Protein AF-A0A949JHC1-F1 (afdb_monomer_lite)

Sequence (191 aa):
MTFVLAISNLLILDWADASLVMYFIAFFYVGAFLFALYRWENINKICELGRSLFFSRFGVQPDNVEYLFKRPLKFCRMTFGLLGPTCELRFFLKGKELRGVLNREEETLHMNDPIHMPVYTSESIPVWKEITKMYDSGIPKKIEYYDDMRALIGVDFLDANGTLMKKSWRREEGVLKRWDMETEEWVPRKL

Foldseek 3Di:
DPVVVVVVVVVPPDVVNVVVVVVVVVVVVVVVVVVVVVVVVVQVVVQVLVQVQCCVVPVDGFPGKGWDPDDAACQDPVCVPQDDDKTKMWTHHPNDIWIWIARPVVSDIGTFFFDWAQFAANGTAGKGKGQRDDDPVSAGQKIWIAGPVRDTFWMFGADPVRHGDQATWGGHNNFIFTQDPVVRDTHGDDD

Radius of gyration: 25.27 Å; chains: 1; bounding box: 50×73×66 Å

Secondary structure (DSSP, 8-state):
--SHHHHHTTS-S-HHHHHHHHHHHHHHHHHHHHHHHHHHHHHHHHHHHHHHHHHHHHSS--SEEEEE-SPPPTT-TTGGG--S-EEEEEEEETTEEEEEEEETTTTEEEEEPPEEE--SSSS-EEEEEEEEEE-TTS-EEEEEEE-TT--EEEEEEB-TTSPBPTT-EEEETTEEEEEETTTTEEEE---

pLDDT: mean 84.39, std 15.02, range [35.91, 97.5]

Structure (mmCIF, N/CA/C/O backbone):
data_AF-A0A949JHC1-F1
#
_entry.id   AF-A0A949JHC1-F1
#
loop_
_atom_site.group_PDB
_atom_site.id
_atom_site.type_symbol
_atom_site.label_atom_id
_atom_site.label_alt_id
_atom_site.label_comp_id
_atom_site.label_asym_id
_atom_site.label_entity_id
_atom_site.label_seq_id
_atom_site.pdbx_PDB_ins_code
_atom_site.Cartn_x
_atom_site.Cartn_y
_atom_site.Cartn_z
_atom_site.occupancy
_atom_site.B_iso_or_equiv
_atom_site.auth_seq_id
_atom_site.auth_comp_id
_atom_site.auth_asym_id
_atom_site.auth_atom_id
_atom_site.pdbx_PDB_model_num
ATOM 1 N N . MET A 1 1 ? 6.416 52.845 -32.000 1.00 43.00 1 MET A N 1
ATOM 2 C CA . MET A 1 1 ? 7.458 52.450 -32.975 1.00 43.00 1 MET A CA 1
ATOM 3 C C . MET A 1 1 ? 8.546 51.665 -32.239 1.00 43.00 1 MET A C 1
ATOM 5 O O . MET A 1 1 ? 9.657 52.135 -32.073 1.00 43.00 1 MET A O 1
ATOM 9 N N . THR A 1 2 ? 8.187 50.493 -31.714 1.00 44.34 2 THR A N 1
ATOM 10 C CA . THR A 1 2 ? 9.029 49.672 -30.812 1.00 44.34 2 THR A CA 1
ATOM 11 C C . THR A 1 2 ? 9.018 48.189 -31.196 1.00 44.34 2 THR A C 1
ATOM 13 O O . THR A 1 2 ? 9.760 47.400 -30.629 1.00 44.34 2 THR A O 1
ATOM 16 N N . PHE A 1 3 ? 8.228 47.810 -32.207 1.00 35.91 3 PHE A N 1
ATOM 17 C CA . PHE A 1 3 ? 8.082 46.423 -32.661 1.00 35.91 3 PHE A CA 1
ATOM 18 C C . PHE A 1 3 ? 9.135 45.992 -33.696 1.00 35.91 3 PHE A C 1
ATOM 20 O O . PHE A 1 3 ? 9.364 44.805 -33.887 1.00 35.91 3 PHE A O 1
ATOM 27 N N . VAL A 1 4 ? 9.812 46.948 -34.343 1.00 44.53 4 VAL A N 1
ATOM 28 C CA . VAL A 1 4 ? 10.799 46.661 -35.403 1.00 44.53 4 VAL A CA 1
ATOM 29 C C . VAL A 1 4 ? 12.188 46.332 -34.828 1.00 44.53 4 VAL A C 1
ATOM 31 O O . VAL A 1 4 ? 12.950 45.604 -35.452 1.00 44.53 4 VAL A O 1
ATOM 34 N N . LEU A 1 5 ? 12.491 46.771 -33.600 1.00 41.56 5 LEU A N 1
ATOM 35 C CA . LEU A 1 5 ? 13.797 46.551 -32.958 1.00 41.56 5 LEU A CA 1
ATOM 36 C C . LEU A 1 5 ? 13.944 45.180 -32.272 1.00 41.56 5 LEU A C 1
ATOM 38 O O . LEU A 1 5 ? 15.060 44.717 -32.053 1.00 41.56 5 LEU A O 1
ATOM 42 N N . ALA A 1 6 ? 12.836 44.504 -31.951 1.00 43.88 6 ALA A N 1
ATOM 43 C CA . ALA A 1 6 ? 12.884 43.160 -31.370 1.00 43.88 6 ALA A CA 1
ATOM 44 C C . ALA A 1 6 ? 13.185 42.079 -32.427 1.00 43.88 6 ALA A C 1
ATOM 46 O O . ALA A 1 6 ? 13.820 41.076 -32.118 1.00 43.88 6 ALA A O 1
ATOM 47 N N . ILE A 1 7 ? 12.783 42.306 -33.683 1.00 46.75 7 ILE A N 1
ATOM 48 C CA . ILE A 1 7 ? 13.032 41.379 -34.798 1.00 46.75 7 ILE A CA 1
ATOM 49 C C . ILE A 1 7 ? 14.459 41.556 -35.340 1.00 46.75 7 ILE A C 1
ATOM 51 O O . ILE A 1 7 ? 15.101 40.572 -35.698 1.00 46.75 7 ILE A O 1
ATOM 55 N N . SER A 1 8 ? 15.009 42.776 -35.322 1.00 43.44 8 SER A N 1
ATOM 56 C CA . SER A 1 8 ? 16.393 43.017 -35.754 1.00 43.44 8 SER A CA 1
ATOM 57 C C . SER A 1 8 ? 17.438 42.394 -34.824 1.00 43.44 8 SER A C 1
ATOM 59 O O . SER A 1 8 ? 18.479 41.974 -35.308 1.00 43.44 8 SER A O 1
ATOM 61 N N . ASN A 1 9 ? 17.158 42.258 -33.522 1.00 43.25 9 ASN A N 1
ATOM 62 C CA . ASN A 1 9 ? 18.058 41.559 -32.592 1.00 43.25 9 ASN A CA 1
ATOM 63 C C . ASN A 1 9 ? 17.924 40.027 -32.637 1.00 43.25 9 ASN A C 1
ATOM 65 O O . ASN A 1 9 ? 18.797 39.336 -32.126 1.00 43.25 9 ASN A O 1
ATOM 69 N N . LEU A 1 10 ? 16.867 39.488 -33.257 1.00 46.50 10 LEU A N 1
ATOM 70 C CA . LEU A 1 10 ? 16.741 38.049 -33.525 1.00 46.50 10 LEU A CA 1
ATOM 71 C C . LEU A 1 10 ? 17.401 37.643 -34.857 1.00 46.50 10 LEU A C 1
ATOM 73 O O . LEU A 1 10 ? 17.702 36.473 -35.065 1.00 46.50 10 LEU A O 1
ATOM 77 N N . LEU A 1 11 ? 17.615 38.613 -35.755 1.00 46.12 11 LEU A N 1
ATOM 78 C CA . LEU A 1 11 ? 18.227 38.439 -37.079 1.00 46.12 11 LEU A CA 1
ATOM 79 C C . LEU A 1 11 ? 19.753 38.638 -37.089 1.00 46.12 11 LEU A C 1
ATOM 81 O O . LEU A 1 11 ? 20.373 38.487 -38.138 1.00 46.12 11 LEU A O 1
ATOM 85 N N . ILE A 1 12 ? 20.353 38.950 -35.937 1.00 49.53 12 ILE A N 1
ATOM 86 C CA . ILE A 1 12 ? 21.809 38.970 -35.720 1.00 49.53 12 ILE A CA 1
ATOM 87 C C . ILE A 1 12 ? 22.151 37.881 -34.690 1.00 49.53 12 ILE A C 1
ATOM 89 O O . ILE A 1 12 ? 22.810 38.126 -33.686 1.00 49.53 12 ILE A O 1
ATOM 93 N N . LEU A 1 13 ? 21.634 36.669 -34.897 1.00 50.94 13 LEU A N 1
ATOM 94 C CA . LEU A 1 13 ? 22.376 35.488 -34.471 1.00 50.94 13 LEU A CA 1
ATOM 95 C C . LEU A 1 13 ? 23.296 35.159 -35.636 1.00 50.94 13 LEU A C 1
ATOM 97 O O . LEU A 1 13 ? 22.824 35.020 -36.768 1.00 50.94 13 LEU A O 1
ATOM 101 N N . ASP A 1 14 ? 24.593 35.060 -35.371 1.00 58.38 14 ASP A N 1
ATOM 102 C CA . ASP A 1 14 ? 25.526 34.563 -36.368 1.00 58.38 14 ASP A CA 1
ATOM 103 C C . ASP A 1 14 ? 25.013 33.192 -36.851 1.00 58.38 14 ASP A C 1
ATOM 105 O O . ASP A 1 14 ? 24.429 32.429 -36.074 1.00 58.38 14 ASP A O 1
ATOM 109 N N . TRP A 1 15 ? 25.159 32.844 -38.130 1.00 54.59 15 TRP A N 1
ATOM 110 C CA . TRP A 1 15 ? 24.638 31.557 -38.631 1.00 54.59 15 TRP A CA 1
ATOM 111 C C . TRP A 1 15 ? 25.241 30.367 -37.858 1.00 54.59 15 TRP A C 1
ATOM 113 O O . TRP A 1 15 ? 24.600 29.324 -37.694 1.00 54.59 15 TRP A O 1
ATOM 123 N N . ALA A 1 16 ? 26.443 30.567 -37.307 1.00 58.00 16 ALA A N 1
ATOM 124 C CA . ALA A 1 16 ? 27.081 29.689 -36.337 1.00 58.00 16 ALA A CA 1
ATOM 125 C C . ALA A 1 16 ? 26.258 29.535 -35.040 1.00 58.00 16 ALA A C 1
ATOM 127 O O . ALA A 1 16 ? 26.004 28.403 -34.627 1.00 58.00 16 ALA A O 1
ATOM 128 N N . ASP A 1 17 ? 25.756 30.622 -34.454 1.00 62.69 17 ASP A N 1
ATOM 129 C CA . ASP A 1 17 ? 24.943 30.612 -33.230 1.00 62.69 17 ASP A CA 1
ATOM 130 C C . ASP A 1 17 ? 23.580 29.947 -33.449 1.00 62.69 17 ASP A C 1
ATOM 132 O O . ASP A 1 17 ? 23.129 29.159 -32.618 1.00 62.69 17 ASP A O 1
ATOM 136 N N . ALA A 1 18 ? 22.929 30.200 -34.590 1.00 68.38 18 ALA A N 1
ATOM 137 C CA . ALA A 1 18 ? 21.641 29.581 -34.911 1.00 68.38 18 ALA A CA 1
ATOM 138 C C . ALA A 1 18 ? 21.783 28.064 -35.114 1.00 68.38 18 ALA A C 1
ATOM 140 O O . ALA A 1 18 ? 20.964 27.282 -34.625 1.00 68.38 18 ALA A O 1
ATOM 141 N N . SER A 1 19 ? 22.855 27.633 -35.786 1.00 74.38 19 SER A N 1
ATOM 142 C CA . SER A 1 19 ? 23.166 26.210 -35.943 1.00 74.38 19 SER A CA 1
ATOM 143 C C . SER A 1 19 ? 23.489 25.545 -34.603 1.00 74.38 19 SER A C 1
ATOM 145 O O . SER A 1 19 ? 22.977 24.464 -34.321 1.00 74.38 19 SER A O 1
ATOM 147 N N . LEU A 1 20 ? 24.251 26.213 -33.734 1.00 77.25 20 LEU A N 1
ATOM 148 C CA . LEU A 1 20 ? 24.598 25.740 -32.397 1.00 77.25 20 LEU A CA 1
ATOM 149 C C . LEU A 1 20 ? 23.346 25.572 -31.525 1.00 77.25 20 LEU A C 1
ATOM 151 O O . LEU A 1 20 ? 23.171 24.522 -30.909 1.00 77.25 20 LEU A O 1
ATOM 155 N N . VAL A 1 21 ? 22.422 26.536 -31.549 1.00 78.75 21 VAL A N 1
ATOM 156 C CA . VAL A 1 21 ? 21.111 26.427 -30.886 1.00 78.75 21 VAL A CA 1
ATOM 157 C C . VAL A 1 21 ? 20.312 25.232 -31.419 1.00 78.75 21 VAL A C 1
ATOM 159 O O . VAL A 1 21 ? 19.781 24.454 -30.626 1.00 78.75 21 VAL A O 1
ATOM 162 N N . MET A 1 22 ? 20.269 25.024 -32.738 1.00 81.69 22 MET A N 1
ATOM 163 C CA . MET A 1 22 ? 19.596 23.865 -33.341 1.00 81.69 22 MET A CA 1
ATOM 164 C C . MET A 1 22 ? 20.240 22.532 -32.933 1.00 81.69 22 MET A C 1
ATOM 166 O O . MET A 1 22 ? 19.517 21.578 -32.640 1.00 81.69 22 MET A O 1
ATOM 170 N N . TYR A 1 23 ? 21.573 22.463 -32.842 1.00 82.69 23 TYR A N 1
ATOM 171 C CA . TYR A 1 23 ? 22.285 21.282 -32.345 1.00 82.69 23 TYR A CA 1
ATOM 172 C C . TYR A 1 23 ? 21.979 21.001 -30.875 1.00 82.69 23 TYR A C 1
ATOM 174 O O . TYR A 1 23 ? 21.723 19.849 -30.528 1.00 82.69 23 TYR A O 1
ATOM 182 N N . PHE A 1 24 ? 21.946 22.024 -30.016 1.00 82.12 24 PHE A N 1
ATOM 183 C CA . PHE A 1 24 ? 21.553 21.857 -28.616 1.00 82.12 24 PHE A CA 1
ATOM 184 C C . PHE A 1 24 ? 20.122 21.336 -28.502 1.00 82.12 24 PHE A C 1
ATOM 186 O O . PHE A 1 24 ? 19.887 20.356 -27.798 1.00 82.12 24 PHE A O 1
ATOM 193 N N . ILE A 1 25 ? 19.177 21.932 -29.231 1.00 88.00 25 ILE A N 1
ATOM 194 C CA . ILE A 1 25 ? 17.778 21.495 -29.247 1.00 88.00 25 ILE A CA 1
ATOM 195 C C . ILE A 1 25 ? 17.674 20.031 -29.699 1.00 88.00 25 ILE A C 1
ATOM 197 O O . ILE A 1 25 ? 17.046 19.221 -29.017 1.00 88.00 25 ILE A O 1
ATOM 201 N N . ALA A 1 26 ? 18.327 19.667 -30.805 1.00 86.94 26 ALA A N 1
ATOM 202 C CA . ALA A 1 26 ? 18.342 18.295 -31.303 1.00 86.94 26 ALA A CA 1
ATOM 203 C C . ALA A 1 26 ? 18.969 17.322 -30.290 1.00 86.94 26 ALA A C 1
ATOM 205 O O . ALA A 1 26 ? 18.400 16.262 -30.031 1.00 86.94 26 ALA A O 1
ATOM 206 N N . PHE A 1 27 ? 20.089 17.692 -29.665 1.00 90.62 27 PHE A N 1
ATOM 207 C CA . PHE A 1 27 ? 20.742 16.892 -28.628 1.00 90.62 27 PHE A CA 1
ATOM 208 C C . PHE A 1 27 ? 19.829 16.670 -27.417 1.00 90.62 27 PHE A C 1
ATOM 210 O O . PHE A 1 27 ? 19.702 15.539 -26.948 1.00 90.62 27 PHE A O 1
ATOM 217 N N . PHE A 1 28 ? 19.136 17.712 -26.945 1.00 90.75 28 PHE A N 1
ATOM 218 C CA . PHE A 1 28 ? 18.160 17.593 -25.861 1.00 90.75 28 PHE A CA 1
ATOM 219 C C . PHE A 1 28 ? 16.998 16.672 -26.235 1.00 90.75 28 PHE A C 1
ATOM 221 O O . PHE A 1 28 ? 16.626 15.824 -25.427 1.00 90.75 28 PHE A O 1
ATOM 228 N N . TYR A 1 29 ? 16.446 16.787 -27.446 1.00 91.12 29 TYR A N 1
ATOM 229 C CA . TYR A 1 29 ? 15.350 15.921 -27.888 1.00 91.12 29 TYR A CA 1
ATOM 230 C C . TYR A 1 29 ? 15.778 14.461 -28.033 1.00 91.12 29 TYR A C 1
ATOM 232 O O . TYR A 1 29 ? 15.079 13.574 -27.544 1.00 91.12 29 TYR A O 1
ATOM 240 N N . VAL A 1 30 ? 16.935 14.198 -28.645 1.00 91.56 30 VAL A N 1
ATOM 241 C CA . VAL A 1 30 ? 17.480 12.838 -28.768 1.00 91.56 30 VAL A CA 1
ATOM 242 C C . VAL A 1 30 ? 17.791 12.264 -27.386 1.00 91.56 30 VAL A C 1
ATOM 244 O O . VAL A 1 30 ? 17.404 11.135 -27.092 1.00 91.56 30 VAL A O 1
ATOM 247 N N . GLY A 1 31 ? 18.415 13.045 -26.502 1.00 91.06 31 GLY A N 1
ATOM 248 C CA . GLY A 1 31 ? 18.697 12.637 -25.127 1.00 91.06 31 GLY A CA 1
ATOM 249 C C . GLY A 1 31 ? 17.425 12.330 -24.331 1.00 91.06 31 GLY A C 1
ATOM 250 O O . GLY A 1 31 ? 17.343 11.291 -23.678 1.00 91.06 31 GLY A O 1
ATOM 251 N N . ALA A 1 32 ? 16.404 13.185 -24.429 1.00 90.75 32 ALA A N 1
ATOM 252 C CA . ALA A 1 32 ? 15.110 12.974 -23.785 1.00 90.75 32 ALA A CA 1
ATOM 253 C C . ALA A 1 32 ? 14.401 11.721 -24.320 1.00 90.75 32 ALA A C 1
ATOM 255 O O . ALA A 1 32 ? 13.843 10.952 -23.536 1.00 90.75 32 ALA A O 1
ATOM 256 N N . PHE A 1 33 ? 14.463 11.482 -25.632 1.00 92.31 33 PHE A N 1
ATOM 257 C CA . PHE A 1 33 ? 13.908 10.289 -26.264 1.00 92.31 33 PHE A CA 1
ATOM 258 C C . PHE A 1 33 ? 14.608 9.010 -25.787 1.00 92.31 33 PHE A C 1
ATOM 260 O O . PHE A 1 33 ? 13.939 8.076 -25.347 1.00 92.31 33 PHE A O 1
ATOM 267 N N . LEU A 1 34 ? 15.944 8.980 -25.790 1.00 92.50 34 LEU A N 1
ATOM 268 C CA . LEU A 1 34 ? 16.720 7.837 -25.296 1.00 92.50 34 LEU A CA 1
ATOM 269 C C . LEU A 1 34 ? 16.464 7.576 -23.808 1.00 92.50 34 LEU A C 1
ATOM 271 O O . LEU A 1 34 ? 16.312 6.428 -23.394 1.00 92.50 34 LEU A O 1
ATOM 275 N N . PHE A 1 35 ? 16.355 8.632 -23.002 1.00 90.94 35 PHE A N 1
ATOM 276 C CA . PHE A 1 35 ? 16.006 8.511 -21.590 1.00 90.94 35 PHE A CA 1
ATOM 277 C C . PHE A 1 35 ? 14.594 7.944 -21.388 1.00 90.94 35 PHE A C 1
ATOM 279 O O . PHE A 1 35 ? 14.391 7.082 -20.529 1.00 90.94 35 PHE A O 1
ATOM 286 N N . ALA A 1 36 ? 13.618 8.394 -22.182 1.00 90.31 36 ALA A N 1
ATOM 287 C CA . ALA A 1 36 ? 12.253 7.878 -22.146 1.00 90.31 36 ALA A CA 1
ATOM 288 C C . ALA A 1 36 ? 12.195 6.395 -22.544 1.00 90.31 36 ALA A C 1
ATOM 290 O O . ALA A 1 36 ? 11.549 5.613 -21.846 1.00 90.31 36 ALA A O 1
ATOM 291 N N . LEU A 1 37 ? 12.920 5.998 -23.596 1.00 92.50 37 LEU A N 1
ATOM 292 C CA . LEU A 1 37 ? 13.052 4.599 -24.012 1.00 92.50 37 LEU A CA 1
ATOM 293 C C . LEU A 1 37 ? 13.670 3.736 -22.911 1.00 92.50 37 LEU A C 1
ATOM 295 O O . LEU A 1 37 ? 13.073 2.737 -22.515 1.00 92.50 37 LEU A O 1
ATOM 299 N N . TYR A 1 38 ? 14.812 4.152 -22.357 1.00 92.56 38 TYR A N 1
ATOM 300 C CA . TYR A 1 38 ? 15.475 3.430 -21.269 1.00 92.56 38 TYR A CA 1
ATOM 301 C C . TYR A 1 38 ? 14.550 3.245 -20.060 1.00 92.56 38 TYR A C 1
ATOM 303 O O . TYR A 1 38 ? 14.458 2.165 -19.471 1.00 92.56 38 TYR A O 1
ATOM 311 N N . ARG A 1 39 ? 13.815 4.301 -19.696 1.00 89.31 39 ARG A N 1
ATOM 312 C CA . ARG A 1 39 ? 12.820 4.236 -18.625 1.00 89.31 39 ARG A CA 1
ATOM 313 C C . ARG A 1 39 ? 11.703 3.248 -18.933 1.00 89.31 39 ARG A C 1
ATOM 315 O O . ARG A 1 39 ? 11.329 2.490 -18.041 1.00 89.31 39 ARG A O 1
ATOM 322 N N . TRP A 1 40 ? 11.162 3.284 -20.146 1.00 91.00 40 TRP A N 1
ATOM 323 C CA . TRP A 1 40 ? 10.084 2.399 -20.572 1.00 91.00 40 TRP A CA 1
ATOM 324 C C . TRP A 1 40 ? 10.520 0.931 -20.549 1.00 91.00 40 TRP A C 1
ATOM 326 O O . TRP A 1 40 ? 9.846 0.107 -19.933 1.00 91.00 40 TRP A O 1
ATOM 336 N N . GLU A 1 41 ? 11.695 0.612 -21.093 1.00 93.25 41 GLU A N 1
ATOM 337 C CA . GLU A 1 41 ? 12.259 -0.741 -21.040 1.00 93.25 41 GLU A CA 1
ATOM 338 C C . GLU A 1 41 ? 12.476 -1.231 -19.605 1.00 93.25 41 GLU A C 1
ATOM 340 O O . GLU A 1 41 ? 12.149 -2.373 -19.277 1.00 93.25 41 GLU A O 1
ATOM 345 N N . ASN A 1 42 ? 13.009 -0.379 -18.726 1.00 91.00 42 ASN A N 1
ATOM 346 C CA . ASN A 1 42 ? 13.229 -0.750 -17.331 1.00 91.00 42 ASN A CA 1
ATOM 347 C C . ASN A 1 42 ? 11.905 -0.997 -16.587 1.00 91.00 42 ASN A C 1
ATOM 349 O O . ASN A 1 42 ? 11.831 -1.933 -15.793 1.00 91.00 42 ASN A O 1
ATOM 353 N N . ILE A 1 43 ? 10.858 -0.211 -16.859 1.00 92.19 43 ILE A N 1
ATOM 354 C CA . ILE A 1 43 ? 9.513 -0.445 -16.310 1.00 92.19 43 ILE A CA 1
ATOM 355 C C . ILE A 1 43 ? 8.956 -1.779 -16.807 1.00 92.19 43 ILE A C 1
ATOM 357 O O . ILE A 1 43 ? 8.485 -2.568 -15.993 1.00 92.19 43 ILE A O 1
ATOM 361 N N . ASN A 1 44 ? 9.068 -2.071 -18.105 1.00 93.88 44 ASN A N 1
ATOM 362 C CA . ASN A 1 44 ? 8.594 -3.336 -18.664 1.00 93.88 44 ASN A CA 1
ATOM 363 C C . ASN A 1 44 ? 9.301 -4.532 -18.016 1.00 93.88 44 ASN A C 1
ATOM 365 O O . ASN A 1 44 ? 8.635 -5.463 -17.581 1.00 93.88 44 ASN A O 1
ATOM 369 N N . LYS A 1 45 ? 10.631 -4.478 -17.852 1.00 94.19 45 LYS A N 1
ATOM 370 C CA . LYS A 1 45 ? 11.394 -5.526 -17.147 1.00 94.19 45 LYS A CA 1
ATOM 371 C C . LYS A 1 45 ? 10.897 -5.742 -15.715 1.00 94.19 45 LYS A C 1
ATOM 373 O O . LYS A 1 45 ? 10.774 -6.880 -15.275 1.00 94.19 45 LYS A O 1
ATOM 378 N N . ILE A 1 46 ? 10.598 -4.659 -14.997 1.00 93.38 46 ILE A N 1
ATOM 379 C CA . ILE A 1 46 ? 10.053 -4.717 -13.635 1.00 93.38 46 ILE A CA 1
ATOM 380 C C . ILE A 1 46 ? 8.657 -5.358 -13.627 1.00 93.38 46 ILE A C 1
ATOM 382 O O . ILE A 1 46 ? 8.396 -6.234 -12.803 1.00 93.38 46 ILE A O 1
ATOM 386 N N . CYS A 1 47 ? 7.769 -4.952 -14.538 1.00 95.31 47 CYS A N 1
ATOM 387 C CA . CYS A 1 47 ? 6.423 -5.511 -14.638 1.00 95.31 47 CYS A CA 1
ATOM 388 C C . CYS A 1 47 ? 6.438 -6.992 -15.039 1.00 95.31 47 CYS A C 1
ATOM 390 O O . CYS A 1 47 ? 5.675 -7.768 -14.470 1.00 95.31 47 CYS A O 1
ATOM 392 N N . GLU A 1 48 ? 7.314 -7.404 -15.960 1.00 95.75 48 GLU A N 1
ATOM 393 C CA . GLU A 1 48 ? 7.467 -8.813 -16.347 1.00 95.75 48 GLU A CA 1
ATOM 394 C C . GLU A 1 48 ? 7.985 -9.671 -15.190 1.00 95.75 48 GLU A C 1
ATOM 396 O O . GLU A 1 48 ? 7.420 -10.730 -14.911 1.00 95.75 48 GLU A O 1
ATOM 401 N N . LEU A 1 49 ? 9.001 -9.197 -14.458 1.00 95.25 49 LEU A N 1
ATOM 402 C CA . LEU A 1 49 ? 9.482 -9.883 -13.257 1.00 95.25 49 LEU A CA 1
ATOM 403 C C . LEU A 1 49 ? 8.361 -10.009 -12.215 1.00 95.25 49 LEU A C 1
ATOM 405 O O . LEU A 1 49 ? 8.110 -11.094 -11.694 1.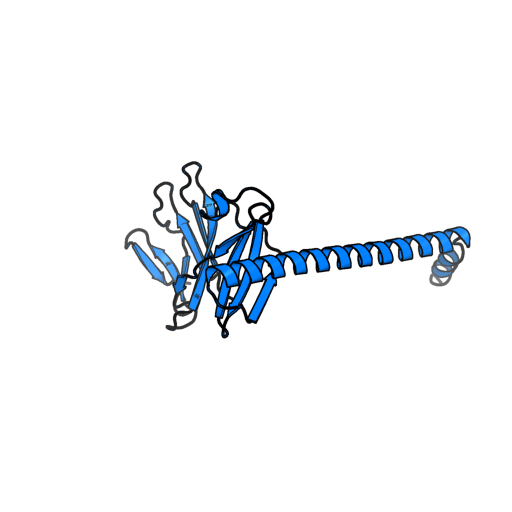00 95.25 49 LEU A O 1
ATOM 409 N N . GLY A 1 50 ? 7.630 -8.920 -11.968 1.00 95.12 50 GLY A N 1
ATOM 410 C CA . GLY A 1 50 ? 6.466 -8.921 -11.087 1.00 95.12 50 GLY A CA 1
ATOM 411 C C . GLY A 1 50 ? 5.396 -9.925 -11.518 1.00 95.12 50 GLY A C 1
ATOM 412 O O . GLY A 1 50 ? 4.899 -10.679 -10.683 1.00 95.12 50 GLY A O 1
ATOM 413 N N . ARG A 1 51 ? 5.063 -9.979 -12.813 1.00 96.38 51 ARG A N 1
ATOM 414 C CA . ARG A 1 51 ? 4.094 -10.929 -13.380 1.00 96.38 51 ARG A CA 1
ATOM 415 C C . ARG A 1 51 ? 4.548 -12.376 -13.189 1.00 96.38 51 ARG A C 1
ATOM 417 O O . ARG A 1 51 ? 3.745 -13.204 -12.764 1.00 96.38 51 ARG A O 1
ATOM 424 N N . SER A 1 52 ? 5.818 -12.664 -13.469 1.00 96.69 52 SER A N 1
ATOM 425 C CA . SER A 1 52 ? 6.417 -13.992 -13.300 1.00 96.69 52 SER A CA 1
ATOM 426 C C . SER A 1 52 ? 6.348 -14.461 -11.844 1.00 96.69 52 SER A C 1
ATOM 428 O O . SER A 1 52 ? 5.849 -15.551 -11.559 1.00 96.69 52 SER A O 1
ATOM 430 N N . LEU A 1 53 ? 6.755 -13.607 -10.902 1.00 95.50 53 LEU A N 1
ATOM 431 C CA . LEU A 1 53 ? 6.726 -13.922 -9.473 1.00 95.50 53 LEU A CA 1
ATOM 432 C C . LEU A 1 53 ? 5.301 -14.066 -8.937 1.00 95.50 53 LEU A C 1
ATOM 434 O O . LEU A 1 53 ? 5.035 -14.952 -8.123 1.00 95.50 53 LEU A O 1
ATOM 438 N N . PHE A 1 54 ? 4.368 -13.241 -9.416 1.00 95.19 54 PHE A N 1
ATOM 439 C CA . PHE A 1 54 ? 2.953 -13.383 -9.088 1.00 95.19 54 PHE A CA 1
ATOM 440 C C . PHE A 1 54 ? 2.421 -14.743 -9.556 1.00 95.19 54 PHE A C 1
ATOM 442 O O . PHE A 1 54 ? 1.816 -15.471 -8.770 1.00 95.19 54 PHE A O 1
ATOM 449 N N . PHE A 1 55 ? 2.692 -15.121 -10.808 1.00 95.50 55 PHE A N 1
ATOM 450 C CA . PHE A 1 55 ? 2.278 -16.413 -11.352 1.00 95.50 55 PHE A CA 1
ATOM 451 C C . PHE A 1 55 ? 2.894 -17.585 -10.581 1.00 95.50 55 PHE A C 1
ATOM 453 O O . PHE A 1 55 ? 2.174 -18.505 -10.207 1.00 95.50 55 PHE A O 1
ATOM 460 N N . SER A 1 56 ? 4.191 -17.523 -10.273 1.00 94.31 56 SER A N 1
ATOM 461 C CA . SER A 1 56 ? 4.889 -18.541 -9.479 1.00 94.31 56 SER A CA 1
ATOM 462 C C . SER A 1 56 ? 4.245 -18.749 -8.101 1.00 94.31 56 SER A C 1
ATOM 464 O O . SER A 1 56 ? 4.073 -19.879 -7.648 1.00 94.31 56 SER A O 1
ATOM 466 N N . ARG A 1 57 ? 3.816 -17.661 -7.448 1.00 92.06 57 ARG A N 1
ATOM 467 C CA . ARG A 1 57 ? 3.230 -17.700 -6.102 1.00 92.06 57 ARG A CA 1
ATOM 468 C C . ARG A 1 57 ? 1.757 -18.113 -6.075 1.00 92.06 57 ARG A C 1
ATOM 470 O O . ARG A 1 57 ? 1.345 -18.795 -5.141 1.00 92.06 57 ARG A O 1
ATOM 477 N N . PHE A 1 58 ? 0.959 -17.667 -7.044 1.00 92.00 58 PHE A N 1
ATOM 478 C CA . PHE A 1 58 ? -0.503 -17.821 -7.025 1.00 92.00 58 PHE A CA 1
ATOM 479 C C . PHE A 1 58 ? -1.046 -18.805 -8.070 1.00 92.00 58 PHE A C 1
ATOM 481 O O . PHE A 1 58 ? -2.237 -19.109 -8.051 1.00 92.00 58 PHE A O 1
ATOM 488 N N . GLY A 1 59 ? -0.211 -19.289 -8.993 1.00 93.75 59 GLY A N 1
ATOM 489 C CA . GLY A 1 59 ? -0.601 -20.204 -10.071 1.00 93.75 59 GLY A CA 1
ATOM 490 C C . GLY A 1 59 ? -1.516 -19.586 -11.135 1.00 93.75 59 GLY A C 1
ATOM 491 O O . GLY A 1 59 ? -2.045 -20.302 -11.981 1.00 93.75 59 GLY A O 1
ATOM 492 N N . VAL A 1 60 ? -1.731 -18.267 -11.099 1.00 93.88 60 VAL A N 1
ATOM 493 C CA . VAL A 1 60 ? -2.631 -17.539 -12.005 1.00 93.88 60 VAL A CA 1
ATOM 494 C C . VAL A 1 60 ? -1.934 -16.281 -12.504 1.00 93.88 60 VAL A C 1
ATOM 496 O O . VAL A 1 60 ? -1.288 -15.579 -11.727 1.00 93.88 60 VAL A O 1
ATOM 499 N N . GLN A 1 61 ? -2.037 -16.004 -13.806 1.00 93.81 61 GLN A N 1
ATOM 500 C CA . GLN A 1 61 ? -1.485 -14.779 -14.377 1.00 93.81 61 GLN A CA 1
ATOM 501 C C . GLN A 1 61 ? -2.412 -13.589 -14.088 1.00 93.81 61 GLN A C 1
ATOM 503 O O . GLN A 1 61 ? -3.626 -13.717 -14.257 1.00 93.81 61 GLN A O 1
ATOM 508 N N . PRO A 1 62 ? -1.866 -12.438 -13.663 1.00 94.62 62 PRO A N 1
ATOM 509 C CA . PRO A 1 62 ? -2.631 -11.203 -13.578 1.00 94.62 62 PRO A CA 1
ATOM 510 C C . PRO A 1 62 ? -2.963 -10.692 -14.988 1.00 94.62 62 PRO A C 1
ATOM 512 O O . PRO A 1 62 ? -2.144 -10.803 -15.902 1.00 94.62 62 PRO A O 1
ATOM 515 N N . ASP A 1 63 ? -4.135 -10.077 -15.137 1.00 94.25 63 ASP A N 1
ATOM 516 C CA . ASP A 1 63 ? -4.605 -9.473 -16.389 1.00 94.25 63 ASP A CA 1
ATOM 517 C C . ASP A 1 63 ? -3.698 -8.307 -16.807 1.00 94.25 63 ASP A C 1
ATOM 519 O O . ASP A 1 63 ? -3.376 -8.126 -17.980 1.00 94.25 63 ASP A O 1
ATOM 523 N N . ASN A 1 64 ? -3.256 -7.516 -15.825 1.00 94.25 64 ASN A N 1
ATOM 524 C CA . ASN A 1 64 ? -2.351 -6.393 -16.028 1.00 94.25 64 ASN A CA 1
ATOM 525 C C . ASN A 1 64 ? -1.439 -6.188 -14.808 1.00 94.25 64 ASN A C 1
ATOM 527 O O . ASN A 1 64 ? -1.814 -6.506 -13.676 1.00 94.25 64 ASN A O 1
ATOM 531 N N . VAL A 1 65 ? -0.245 -5.640 -15.046 1.00 94.50 65 VAL A N 1
ATOM 532 C CA . VAL A 1 65 ? 0.723 -5.263 -14.009 1.00 94.50 65 VAL A CA 1
ATOM 533 C C . VAL A 1 65 ? 1.224 -3.855 -14.292 1.00 94.50 65 VAL A C 1
ATOM 535 O O . VAL A 1 65 ? 1.816 -3.594 -15.338 1.00 94.50 65 VAL A O 1
ATOM 538 N N . GLU A 1 66 ? 1.016 -2.952 -13.342 1.00 94.25 66 GLU A N 1
ATOM 539 C CA . GLU A 1 66 ? 1.422 -1.555 -13.448 1.00 94.25 66 GLU A CA 1
ATOM 540 C C . GLU A 1 66 ? 2.500 -1.220 -12.423 1.00 94.25 66 GLU A C 1
ATOM 542 O O . GLU A 1 66 ? 2.393 -1.541 -11.236 1.00 94.25 66 GLU A O 1
ATOM 547 N N . TYR A 1 67 ? 3.529 -0.514 -12.886 1.00 90.56 67 TYR A N 1
ATOM 548 C CA . TYR A 1 67 ? 4.536 0.070 -12.017 1.00 90.56 67 TYR A CA 1
ATOM 549 C C . TYR A 1 67 ? 4.010 1.348 -11.372 1.00 90.56 67 TYR A C 1
ATOM 551 O O . TYR A 1 67 ? 3.616 2.296 -12.055 1.00 90.56 67 TYR A O 1
ATOM 559 N N . LEU A 1 68 ? 4.056 1.405 -10.045 1.00 86.56 68 LEU A N 1
ATOM 560 C CA . LEU A 1 68 ? 3.690 2.596 -9.300 1.00 86.56 68 LEU A CA 1
ATOM 561 C C . LEU A 1 68 ? 4.946 3.445 -9.089 1.00 86.56 68 LEU A C 1
ATOM 563 O O . LEU A 1 68 ? 5.883 3.034 -8.410 1.00 86.56 68 LEU A O 1
ATOM 567 N N . PHE A 1 69 ? 4.948 4.672 -9.624 1.00 76.62 69 PHE A N 1
ATOM 568 C CA . PHE A 1 69 ? 6.034 5.662 -9.474 1.00 76.62 69 PHE A CA 1
ATOM 569 C C . PHE A 1 69 ? 6.155 6.240 -8.052 1.00 76.62 69 PHE A C 1
ATOM 571 O O . PHE A 1 69 ? 6.528 7.398 -7.857 1.00 76.62 69 PHE A O 1
ATOM 578 N N . LYS A 1 70 ? 5.820 5.447 -7.039 1.00 71.44 70 LYS A N 1
ATOM 579 C CA . LYS A 1 70 ? 5.923 5.797 -5.632 1.00 71.44 70 LYS A CA 1
ATOM 580 C C . LYS A 1 70 ? 7.082 5.011 -5.040 1.00 71.44 70 LYS A C 1
ATOM 582 O O . LYS A 1 70 ? 7.254 3.825 -5.311 1.00 71.44 70 LYS A O 1
ATOM 587 N N . ARG A 1 71 ? 7.897 5.678 -4.220 1.00 67.94 71 ARG A N 1
ATOM 588 C CA . ARG A 1 71 ? 8.869 4.948 -3.407 1.00 67.94 71 ARG A CA 1
ATOM 589 C C . ARG A 1 71 ? 8.094 4.085 -2.410 1.00 67.94 71 ARG A C 1
ATOM 591 O O . ARG A 1 71 ? 7.230 4.642 -1.726 1.00 67.94 71 ARG A O 1
ATOM 598 N N . PRO A 1 72 ? 8.409 2.786 -2.290 1.00 68.62 72 PRO A N 1
ATOM 599 C CA . PRO A 1 72 ? 7.809 1.958 -1.261 1.00 68.62 72 PRO A CA 1
ATOM 600 C C . PRO A 1 72 ? 8.043 2.585 0.115 1.00 68.62 72 PRO A C 1
ATOM 602 O O . PRO A 1 72 ? 9.056 3.247 0.375 1.00 68.62 72 PRO A O 1
ATOM 605 N N . LEU A 1 73 ? 7.055 2.432 0.991 1.00 67.62 73 LEU A N 1
ATOM 606 C CA . LEU A 1 73 ? 7.099 3.023 2.320 1.00 67.62 73 LEU A CA 1
ATOM 607 C C . LEU A 1 73 ? 8.275 2.454 3.100 1.00 67.62 73 LEU A C 1
ATOM 609 O O . LEU A 1 73 ? 8.348 1.250 3.324 1.00 67.62 73 LEU A O 1
ATOM 613 N N . LYS A 1 74 ? 9.127 3.345 3.615 1.00 63.50 74 LYS A N 1
ATOM 614 C CA . LYS A 1 74 ? 10.279 2.981 4.454 1.00 63.50 74 LYS A CA 1
ATOM 615 C C . LYS A 1 74 ? 9.917 2.105 5.654 1.00 63.50 74 LYS A C 1
ATOM 617 O O . LYS A 1 74 ? 10.800 1.484 6.220 1.00 63.50 74 LYS A O 1
ATOM 622 N N . PHE A 1 75 ? 8.652 2.110 6.074 1.00 62.97 75 PHE A N 1
ATOM 623 C CA . PHE A 1 75 ? 8.205 1.550 7.343 1.00 62.97 75 PHE A CA 1
ATOM 624 C C . PHE A 1 75 ? 7.177 0.423 7.213 1.00 62.97 75 PHE A C 1
ATOM 626 O O . PHE A 1 75 ? 6.643 -0.025 8.228 1.00 62.97 75 PHE A O 1
ATOM 633 N N . CYS A 1 76 ? 6.860 -0.053 6.004 1.00 61.81 76 CYS A N 1
ATOM 634 C CA . CYS A 1 76 ? 6.056 -1.268 5.910 1.00 61.81 76 CYS A CA 1
ATOM 635 C C . CYS A 1 76 ? 6.896 -2.436 6.463 1.00 61.81 76 CYS A C 1
ATOM 637 O O . CYS A 1 76 ? 8.040 -2.633 6.056 1.00 61.81 76 CYS A O 1
ATOM 639 N N . ARG A 1 77 ? 6.351 -3.182 7.437 1.00 56.28 77 ARG A N 1
ATOM 640 C CA . ARG A 1 77 ? 7.059 -4.279 8.126 1.00 56.28 77 ARG A CA 1
ATOM 641 C C . ARG A 1 77 ? 7.601 -5.325 7.151 1.00 56.28 77 ARG A C 1
ATOM 643 O O . ARG A 1 77 ? 8.667 -5.867 7.399 1.00 56.28 77 ARG A O 1
ATOM 650 N N . MET A 1 78 ? 6.896 -5.561 6.041 1.00 60.19 78 MET A N 1
ATOM 651 C CA . MET A 1 78 ? 7.356 -6.474 4.992 1.00 60.19 78 MET A CA 1
ATOM 652 C C . MET A 1 78 ? 8.552 -5.904 4.220 1.00 60.19 78 MET A C 1
ATOM 654 O O . MET A 1 78 ? 9.479 -6.642 3.932 1.00 60.19 78 MET A O 1
ATOM 658 N N . THR A 1 79 ? 8.584 -4.592 3.962 1.00 56.12 79 THR A N 1
ATOM 659 C CA . THR A 1 79 ? 9.736 -3.893 3.357 1.00 56.12 79 THR A CA 1
ATOM 660 C C . THR A 1 79 ? 10.895 -3.632 4.308 1.00 56.12 79 THR A C 1
ATOM 662 O O . THR A 1 79 ? 11.998 -3.408 3.834 1.00 56.12 79 THR A O 1
ATOM 665 N N . PHE A 1 80 ? 10.688 -3.657 5.628 1.00 55.47 80 PHE A N 1
ATOM 666 C CA . PHE A 1 80 ? 11.757 -3.393 6.602 1.00 55.47 80 PHE A CA 1
ATOM 667 C C . PHE A 1 80 ? 12.853 -4.477 6.590 1.00 55.47 80 PHE A C 1
ATOM 669 O O . PHE A 1 80 ? 13.927 -4.256 7.141 1.00 55.47 80 PHE A O 1
ATOM 676 N N . GLY A 1 81 ? 12.590 -5.619 5.941 1.00 54.91 81 GLY A N 1
ATOM 677 C CA . GLY A 1 81 ? 13.578 -6.654 5.628 1.00 54.91 81 GLY A CA 1
ATOM 678 C C . GLY A 1 81 ? 13.988 -6.728 4.153 1.00 54.91 81 GLY A C 1
ATOM 679 O O . GLY A 1 81 ? 14.839 -7.546 3.833 1.00 54.91 81 GLY A O 1
ATOM 680 N N . LEU A 1 82 ? 13.411 -5.906 3.264 1.00 59.75 82 LEU A N 1
ATOM 681 C CA . LEU A 1 82 ? 13.773 -5.894 1.843 1.00 59.75 82 LEU A CA 1
ATOM 682 C C . LEU A 1 82 ? 14.934 -4.928 1.630 1.00 59.75 82 LEU A C 1
ATOM 684 O O . LEU A 1 82 ? 14.773 -3.707 1.705 1.00 59.75 82 LEU A O 1
ATOM 688 N N . LEU A 1 83 ? 16.113 -5.489 1.384 1.00 55.56 83 LEU A N 1
ATOM 689 C CA . LEU A 1 83 ? 17.322 -4.745 1.052 1.00 55.56 83 LEU A CA 1
ATOM 690 C C . LEU A 1 83 ? 17.350 -4.457 -0.457 1.00 55.56 83 LEU A C 1
ATOM 692 O O . LEU A 1 83 ? 16.969 -5.305 -1.255 1.00 55.56 83 LEU A O 1
ATOM 696 N N . GLY A 1 84 ? 17.787 -3.257 -0.853 1.00 65.31 84 GLY A N 1
ATOM 697 C CA . GLY A 1 84 ? 18.007 -2.919 -2.266 1.00 65.31 84 GLY A CA 1
ATOM 698 C C . GLY A 1 84 ? 16.872 -2.143 -2.971 1.00 65.31 84 GLY A C 1
ATOM 699 O O . GLY A 1 84 ? 16.006 -1.537 -2.325 1.00 65.31 84 GLY A O 1
ATOM 700 N N . PRO A 1 85 ? 16.900 -2.064 -4.319 1.00 75.44 85 PRO A N 1
ATOM 701 C CA . PRO A 1 85 ? 15.978 -1.286 -5.140 1.00 75.44 85 PRO A CA 1
ATOM 702 C C . PRO A 1 85 ? 14.594 -1.943 -5.196 1.00 75.44 85 PRO A C 1
ATOM 704 O O . PRO A 1 85 ? 14.277 -2.742 -6.081 1.00 75.44 85 PRO A O 1
ATOM 707 N N . THR A 1 86 ? 13.744 -1.553 -4.252 1.00 83.94 86 THR A N 1
ATOM 708 C CA . THR A 1 86 ? 12.355 -2.002 -4.153 1.00 83.94 86 THR A CA 1
ATOM 709 C C . THR A 1 86 ? 11.405 -1.146 -4.994 1.00 83.94 86 THR A C 1
ATOM 711 O O . THR A 1 86 ? 1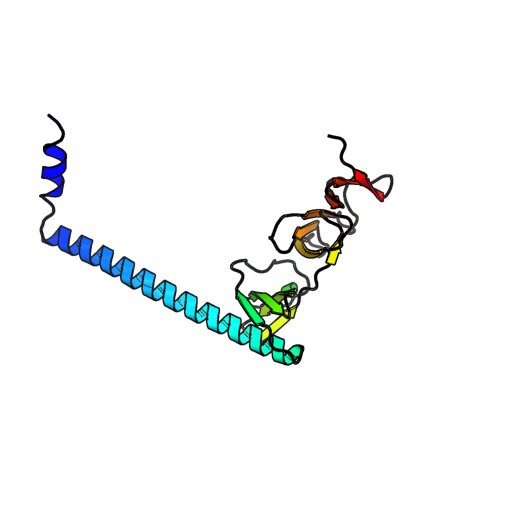1.596 0.059 -5.184 1.00 83.94 86 THR A O 1
ATOM 714 N N . CYS A 1 87 ? 10.367 -1.783 -5.528 1.00 87.19 87 CYS A N 1
ATOM 715 C CA . CYS A 1 87 ? 9.405 -1.209 -6.463 1.00 87.19 87 CYS A CA 1
ATOM 716 C C . CYS A 1 87 ? 7.983 -1.577 -6.036 1.00 87.19 87 CYS A C 1
ATOM 718 O O . CYS A 1 87 ? 7.722 -2.735 -5.732 1.00 87.19 87 CYS A O 1
ATOM 720 N N . GLU A 1 88 ? 7.054 -0.624 -6.027 1.00 88.75 88 GLU A N 1
ATOM 721 C CA . GLU A 1 88 ? 5.644 -0.926 -5.767 1.00 88.75 88 GLU A CA 1
ATOM 722 C C . GLU A 1 88 ? 4.946 -1.269 -7.089 1.00 88.75 88 GLU A C 1
ATOM 724 O O . GLU A 1 88 ? 5.104 -0.577 -8.099 1.00 88.75 88 GLU A O 1
ATOM 729 N N . LEU A 1 89 ? 4.193 -2.363 -7.082 1.00 91.38 89 LEU A N 1
ATOM 730 C CA . LEU A 1 89 ? 3.465 -2.884 -8.227 1.00 91.38 89 LEU A CA 1
ATOM 731 C C . LEU A 1 89 ? 1.982 -2.993 -7.903 1.00 91.38 89 LEU A C 1
ATOM 733 O O . LEU A 1 89 ? 1.588 -3.376 -6.797 1.00 91.38 89 LEU A O 1
ATOM 737 N N . ARG A 1 90 ? 1.168 -2.690 -8.907 1.00 91.81 90 ARG A N 1
ATOM 738 C CA . ARG A 1 90 ? -0.266 -2.935 -8.918 1.00 91.81 90 ARG A CA 1
ATOM 739 C C . ARG A 1 90 ? -0.557 -4.096 -9.860 1.00 91.81 90 ARG A C 1
ATOM 741 O O . ARG A 1 90 ? -0.079 -4.108 -10.989 1.00 91.81 90 ARG A O 1
ATOM 748 N N . PHE A 1 91 ? -1.346 -5.052 -9.396 1.00 93.44 91 PHE A N 1
ATOM 749 C CA . PHE A 1 91 ? -1.760 -6.231 -10.145 1.00 93.44 91 PHE A CA 1
ATOM 750 C C . PHE A 1 91 ? -3.274 -6.207 -10.300 1.00 93.44 91 PHE A C 1
ATOM 752 O O . PHE A 1 91 ? -3.991 -6.002 -9.322 1.00 93.44 91 PHE A O 1
ATOM 759 N N . PHE A 1 92 ? -3.758 -6.450 -11.510 1.00 92.31 92 PHE A N 1
ATOM 760 C CA . PHE A 1 92 ? -5.182 -6.599 -11.782 1.00 92.31 92 PHE A CA 1
ATOM 761 C C . PHE A 1 92 ? -5.492 -8.067 -12.018 1.00 92.31 92 PHE A C 1
ATOM 763 O O . PHE A 1 92 ? -4.832 -8.715 -12.828 1.00 92.31 92 PHE A O 1
ATOM 770 N N . LEU A 1 93 ? -6.475 -8.597 -11.298 1.00 91.00 93 LE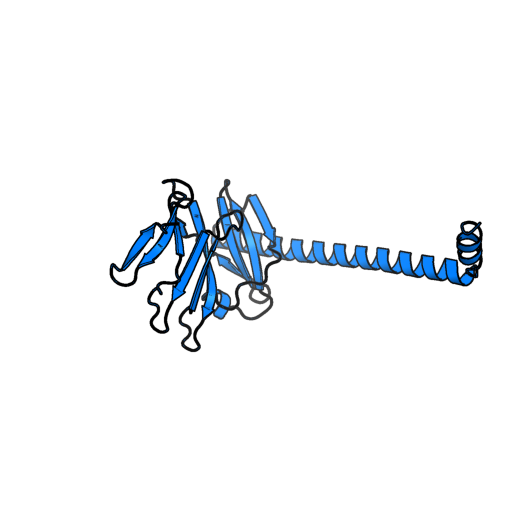U A N 1
ATOM 771 C CA . LEU A 1 93 ? -6.919 -9.975 -11.453 1.00 91.00 93 LEU A CA 1
ATOM 772 C C . LEU A 1 93 ? -8.441 -10.049 -11.354 1.00 91.00 93 LEU A C 1
ATOM 774 O O . LEU A 1 93 ? -9.009 -9.822 -10.285 1.00 91.00 93 LEU A O 1
ATOM 778 N N . LYS A 1 94 ? -9.107 -10.403 -12.456 1.00 89.50 94 LYS A N 1
ATOM 779 C CA . LYS A 1 94 ? -10.570 -10.554 -12.547 1.00 89.50 94 LYS A CA 1
ATOM 780 C C . LYS A 1 94 ? -11.316 -9.323 -12.017 1.00 89.50 94 LYS A C 1
ATOM 782 O O . LYS A 1 94 ? -12.264 -9.445 -11.244 1.00 89.50 94 LYS A O 1
ATOM 787 N N . GLY A 1 95 ? -10.838 -8.135 -12.386 1.00 83.56 95 GLY A N 1
ATOM 788 C CA . GLY A 1 95 ? -11.402 -6.854 -11.948 1.00 83.56 95 GLY A CA 1
ATOM 789 C C . GLY A 1 95 ? -11.050 -6.437 -10.516 1.00 83.56 95 GLY A C 1
ATOM 790 O O . GLY A 1 95 ? -11.536 -5.407 -10.061 1.00 83.56 95 GLY A O 1
ATOM 791 N N . LYS A 1 96 ? -10.206 -7.191 -9.798 1.00 84.25 96 LYS A N 1
ATOM 792 C CA . LYS A 1 96 ? -9.709 -6.816 -8.466 1.00 84.25 96 LYS A CA 1
ATOM 793 C C . LYS A 1 96 ? -8.305 -6.235 -8.552 1.00 84.25 96 LYS A C 1
ATOM 795 O O . LYS A 1 96 ? -7.443 -6.800 -9.223 1.00 84.25 96 LYS A O 1
ATOM 800 N N . GLU A 1 97 ? -8.076 -5.143 -7.828 1.00 87.94 97 GLU A N 1
ATOM 801 C CA . GLU A 1 97 ? -6.746 -4.570 -7.629 1.00 87.94 97 GLU A CA 1
ATOM 802 C C . GLU A 1 97 ? -6.056 -5.241 -6.435 1.00 87.94 97 GLU A C 1
ATOM 804 O O . GLU A 1 97 ? -6.598 -5.300 -5.332 1.00 87.94 97 GLU A O 1
ATOM 809 N N . LEU A 1 98 ? -4.832 -5.710 -6.649 1.00 89.75 98 LEU A N 1
ATOM 810 C CA . LEU A 1 98 ? -3.910 -6.152 -5.611 1.00 89.75 98 LEU A CA 1
ATOM 811 C C . LEU A 1 98 ? -2.652 -5.285 -5.675 1.00 89.75 98 LEU A C 1
ATOM 813 O O . LEU A 1 98 ? -2.250 -4.824 -6.744 1.00 89.75 98 LEU A O 1
ATOM 817 N N . ARG A 1 99 ? -2.000 -5.072 -4.533 1.00 89.00 99 ARG A N 1
ATOM 818 C CA . ARG A 1 99 ? -0.757 -4.294 -4.459 1.00 89.00 99 ARG A CA 1
ATOM 819 C C . ARG A 1 99 ? 0.352 -5.154 -3.894 1.00 89.00 99 ARG A C 1
ATOM 821 O O . ARG A 1 99 ? 0.100 -5.991 -3.034 1.00 89.00 99 ARG A O 1
ATOM 828 N N . GLY A 1 100 ? 1.574 -4.933 -4.347 1.00 89.31 100 GLY A N 1
ATOM 829 C CA . GLY A 1 100 ? 2.737 -5.618 -3.808 1.00 89.31 100 GLY A CA 1
ATOM 830 C C . GLY A 1 100 ? 4.007 -4.797 -3.933 1.00 89.31 100 GLY A C 1
ATOM 831 O O . GLY A 1 100 ? 4.066 -3.819 -4.675 1.00 89.31 100 GLY A O 1
ATOM 832 N N . VAL A 1 101 ? 5.027 -5.196 -3.187 1.00 89.81 101 VAL A N 1
ATOM 833 C CA . VAL A 1 101 ? 6.378 -4.658 -3.280 1.00 89.81 101 VAL A CA 1
ATOM 834 C C . VAL A 1 101 ? 7.287 -5.734 -3.850 1.00 89.81 101 VAL A C 1
ATOM 836 O O . VAL A 1 101 ? 7.391 -6.829 -3.301 1.00 89.81 101 VAL A O 1
ATOM 839 N N . LEU A 1 102 ? 7.932 -5.402 -4.960 1.00 89.62 102 LEU A N 1
ATOM 840 C CA . LEU A 1 102 ? 8.956 -6.198 -5.610 1.00 89.62 102 LEU A CA 1
ATOM 841 C C . LEU A 1 102 ? 10.333 -5.770 -5.098 1.00 89.62 102 LEU A C 1
ATOM 843 O O . LEU A 1 102 ? 10.675 -4.588 -5.185 1.00 89.62 102 LEU A O 1
ATOM 847 N N . ASN A 1 103 ? 11.140 -6.720 -4.641 1.00 88.19 103 ASN A N 1
ATOM 848 C CA . ASN A 1 103 ? 12.580 -6.548 -4.505 1.00 88.19 103 ASN A CA 1
ATOM 849 C C . ASN A 1 103 ? 13.263 -7.047 -5.784 1.00 88.19 103 ASN A C 1
ATOM 851 O O . ASN A 1 103 ? 13.138 -8.218 -6.136 1.00 88.19 103 ASN A O 1
ATOM 855 N N . ARG A 1 104 ? 13.958 -6.157 -6.503 1.00 86.25 104 ARG A N 1
ATOM 856 C CA . ARG A 1 104 ? 14.612 -6.517 -7.770 1.00 86.25 104 ARG A CA 1
ATOM 857 C C . ARG A 1 104 ? 15.890 -7.331 -7.587 1.00 86.25 104 ARG A C 1
ATOM 859 O O . ARG A 1 104 ? 16.235 -8.061 -8.502 1.00 86.25 104 ARG A O 1
ATOM 866 N N . GLU A 1 105 ? 16.604 -7.157 -6.478 1.00 85.88 105 GLU A N 1
ATOM 867 C CA . GLU A 1 105 ? 17.871 -7.861 -6.232 1.00 85.88 105 GLU A CA 1
ATOM 868 C C . GLU A 1 105 ? 17.626 -9.286 -5.746 1.00 85.88 105 GLU A C 1
ATOM 870 O O . GLU A 1 105 ? 18.251 -10.223 -6.229 1.00 85.88 105 GLU A O 1
ATOM 875 N N . GLU A 1 106 ? 16.684 -9.447 -4.820 1.00 86.50 106 GLU A N 1
ATOM 876 C CA . GLU A 1 106 ? 16.319 -10.756 -4.268 1.00 86.50 106 GLU A CA 1
ATOM 877 C C . GLU A 1 106 ? 15.288 -11.503 -5.128 1.00 86.50 106 GLU A C 1
ATOM 879 O O . GLU A 1 106 ? 14.965 -12.649 -4.833 1.00 86.50 106 GLU A O 1
ATOM 884 N N . GLU A 1 107 ? 14.741 -10.851 -6.161 1.00 89.88 107 GLU A N 1
ATOM 885 C CA . GLU A 1 107 ? 13.647 -11.363 -6.999 1.00 89.88 107 GLU A CA 1
ATOM 886 C C . GLU A 1 107 ? 12.440 -11.852 -6.174 1.00 89.88 107 GLU A C 1
ATOM 888 O O . GLU A 1 107 ? 11.819 -12.874 -6.461 1.00 89.88 107 GLU A O 1
ATOM 893 N N . THR A 1 108 ? 12.075 -11.106 -5.130 1.00 88.56 108 THR A N 1
ATOM 894 C CA . THR A 1 108 ? 10.963 -11.450 -4.231 1.00 88.56 108 THR A CA 1
ATOM 895 C C . THR A 1 108 ? 9.778 -10.505 -4.403 1.00 88.56 108 THR A C 1
ATOM 897 O O . THR A 1 108 ? 9.932 -9.296 -4.585 1.00 88.56 108 THR A O 1
ATOM 900 N N . LEU A 1 109 ? 8.560 -11.054 -4.328 1.00 89.38 109 LEU A N 1
ATOM 901 C CA . LEU A 1 109 ? 7.309 -10.293 -4.390 1.00 89.38 109 LEU A CA 1
ATOM 902 C C . LEU A 1 109 ? 6.511 -10.447 -3.093 1.00 89.38 109 LEU A C 1
ATOM 904 O O . LEU A 1 109 ? 6.033 -11.535 -2.752 1.00 89.38 109 LEU A O 1
ATOM 908 N N . HIS A 1 110 ? 6.300 -9.327 -2.409 1.00 87.75 110 HIS A N 1
ATOM 909 C CA . HIS A 1 110 ? 5.518 -9.233 -1.181 1.00 87.75 110 HIS A CA 1
ATOM 910 C C . HIS A 1 110 ? 4.175 -8.576 -1.465 1.00 87.75 110 HIS A C 1
ATOM 912 O O . HIS A 1 110 ? 4.124 -7.397 -1.797 1.00 87.75 110 HIS A O 1
ATOM 918 N N . MET A 1 111 ? 3.084 -9.326 -1.335 1.00 88.62 111 MET A N 1
ATOM 919 C CA . MET A 1 111 ? 1.740 -8.781 -1.523 1.00 88.62 111 MET A CA 1
ATOM 920 C C . MET A 1 111 ? 1.262 -8.050 -0.268 1.00 88.62 111 MET A C 1
ATOM 922 O O . MET A 1 111 ? 1.498 -8.498 0.851 1.00 88.62 111 MET A O 1
ATOM 926 N N . ASN A 1 112 ? 0.578 -6.930 -0.476 1.00 84.94 112 ASN A N 1
ATOM 927 C CA . ASN A 1 112 ? -0.069 -6.132 0.552 1.00 84.94 112 ASN A CA 1
ATOM 928 C C . ASN A 1 112 ? -1.574 -6.393 0.499 1.00 84.94 112 ASN A C 1
ATOM 930 O O . ASN A 1 112 ? -2.256 -5.934 -0.424 1.00 84.94 112 ASN A O 1
ATOM 934 N N . ASP A 1 113 ? -2.083 -7.096 1.505 1.00 82.06 113 ASP A N 1
ATOM 935 C CA . ASP A 1 113 ? -3.511 -7.372 1.610 1.00 82.06 113 ASP A CA 1
ATOM 936 C C . ASP A 1 113 ? -4.286 -6.100 1.999 1.00 82.06 113 ASP A C 1
ATOM 938 O O . ASP A 1 113 ? -3.877 -5.380 2.921 1.00 82.06 113 ASP A O 1
ATOM 942 N N . PRO A 1 114 ? -5.398 -5.791 1.311 1.00 89.25 114 PRO A N 1
ATOM 943 C CA . PRO A 1 114 ? -6.254 -4.681 1.690 1.00 89.25 114 PRO A CA 1
ATOM 944 C C . PRO A 1 114 ? -7.081 -5.025 2.932 1.00 89.25 114 PRO A C 1
ATOM 946 O O . PRO A 1 114 ? -7.512 -6.160 3.143 1.00 89.25 114 PRO A O 1
ATOM 949 N N . ILE A 1 115 ? -7.372 -4.004 3.727 1.00 90.62 115 ILE A N 1
ATOM 950 C CA . ILE A 1 115 ? -8.352 -4.057 4.810 1.00 90.62 115 ILE A CA 1
ATOM 951 C C . ILE A 1 115 ? -9.686 -3.592 4.240 1.00 90.62 115 ILE A C 1
ATOM 953 O O . ILE A 1 115 ? -9.724 -2.634 3.479 1.00 90.62 115 ILE A O 1
ATOM 957 N N . HIS A 1 116 ? -10.780 -4.251 4.598 1.00 91.44 116 HIS A N 1
ATOM 958 C CA . HIS A 1 116 ? -12.099 -3.889 4.089 1.00 91.44 116 HIS A CA 1
ATOM 959 C C . HIS A 1 116 ? -12.795 -2.937 5.069 1.00 91.44 116 HIS A C 1
ATOM 961 O O . HIS A 1 116 ? -12.879 -3.243 6.261 1.00 91.44 116 HIS A O 1
ATOM 967 N N . MET A 1 117 ? -13.248 -1.776 4.586 1.00 91.69 117 MET A N 1
ATOM 968 C CA . MET A 1 117 ? -13.903 -0.746 5.402 1.00 91.69 117 MET A CA 1
ATOM 969 C C . MET A 1 117 ? -15.131 -0.148 4.687 1.00 91.69 117 MET A C 1
ATOM 971 O O . MET A 1 117 ? -15.054 0.114 3.485 1.00 91.69 117 MET A O 1
ATOM 975 N N . PRO A 1 118 ? -16.241 0.135 5.398 1.00 92.56 118 PRO A N 1
ATOM 976 C CA . PRO A 1 118 ? -17.398 0.831 4.835 1.00 92.56 118 PRO A CA 1
ATOM 977 C C . PRO A 1 118 ? -17.144 2.343 4.798 1.00 92.56 118 PRO A C 1
ATOM 979 O O . PRO A 1 118 ? -17.441 3.069 5.742 1.00 92.56 118 PRO A O 1
ATOM 982 N N . VAL A 1 119 ? -16.504 2.834 3.735 1.00 91.88 119 VAL A N 1
ATOM 983 C CA . VAL A 1 119 ? -15.976 4.211 3.677 1.00 91.88 119 VAL A CA 1
ATOM 984 C C . VAL A 1 119 ? -17.013 5.238 3.227 1.00 91.88 119 VAL A C 1
ATOM 986 O O . VAL A 1 119 ? -17.174 6.276 3.870 1.00 91.88 119 VAL A O 1
ATOM 989 N N . TYR A 1 120 ? -17.667 4.980 2.095 1.00 90.12 120 TYR A N 1
ATOM 990 C CA . TYR A 1 120 ? -18.583 5.921 1.435 1.00 90.12 120 TYR A CA 1
ATOM 991 C C . TYR A 1 120 ? -20.047 5.557 1.661 1.00 90.12 120 TYR A C 1
ATOM 993 O O . TYR A 1 120 ? -20.895 6.433 1.793 1.00 90.12 120 TYR A O 1
ATOM 1001 N N . THR A 1 121 ? -20.320 4.260 1.718 1.00 91.50 121 THR A N 1
ATOM 1002 C CA . THR A 1 121 ? -21.622 3.650 1.976 1.00 91.50 121 THR A CA 1
ATOM 1003 C C . THR A 1 121 ? -21.426 2.550 3.023 1.00 91.50 121 THR A C 1
ATOM 1005 O O . THR A 1 121 ? -20.314 2.351 3.516 1.00 91.50 121 THR A O 1
ATOM 1008 N N . SER A 1 122 ? -22.489 1.818 3.352 1.00 91.62 122 SER A N 1
ATOM 1009 C CA . SER A 1 122 ? -22.403 0.610 4.182 1.00 91.62 122 SER A CA 1
ATOM 1010 C C . SER A 1 122 ? -21.658 -0.545 3.495 1.00 91.62 122 SER A C 1
ATOM 1012 O O . SER A 1 122 ? -21.367 -1.556 4.131 1.00 91.62 122 SER A O 1
ATOM 1014 N N . GLU A 1 123 ? -21.377 -0.439 2.193 1.00 92.44 123 GLU A N 1
ATOM 1015 C CA . GLU A 1 123 ? -20.616 -1.445 1.460 1.00 92.44 123 GLU A CA 1
ATOM 1016 C C . GLU A 1 123 ? -19.127 -1.346 1.795 1.00 92.44 123 GLU A C 1
ATOM 1018 O O . GLU A 1 123 ? -18.523 -0.272 1.766 1.00 92.44 123 GLU A O 1
ATOM 1023 N N . SER A 1 124 ? -18.531 -2.495 2.105 1.00 91.69 124 SER A N 1
ATOM 1024 C CA . SER A 1 124 ? -17.127 -2.576 2.478 1.00 91.69 124 SER A CA 1
ATOM 1025 C C . SER A 1 124 ? -16.233 -2.588 1.241 1.00 91.69 124 SER A C 1
ATOM 1027 O O . SER A 1 124 ? -16.328 -3.493 0.412 1.00 91.69 124 SER A O 1
ATOM 1029 N N . ILE A 1 125 ? -15.341 -1.604 1.138 1.00 90.50 125 ILE A N 1
ATOM 1030 C CA . ILE A 1 125 ? -14.384 -1.465 0.035 1.00 90.50 125 ILE A CA 1
ATOM 1031 C C . ILE A 1 125 ? -12.961 -1.801 0.500 1.00 90.50 125 ILE A C 1
ATOM 1033 O O . ILE A 1 125 ? -12.657 -1.638 1.686 1.00 90.50 125 ILE A O 1
ATOM 1037 N N . PRO A 1 126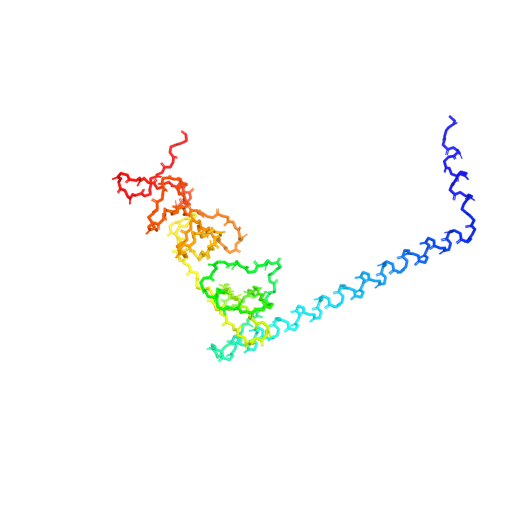 ? -12.067 -2.260 -0.393 1.00 91.75 126 PRO A N 1
ATOM 1038 C CA . PRO A 1 126 ? -10.667 -2.479 -0.054 1.00 91.75 126 PRO A CA 1
ATOM 1039 C C . PRO A 1 126 ? -9.936 -1.153 0.197 1.00 91.75 126 PRO A C 1
ATOM 1041 O O . PRO A 1 126 ? -10.022 -0.205 -0.580 1.00 91.75 126 PRO A O 1
ATOM 1044 N N . VAL A 1 127 ? -9.169 -1.115 1.282 1.00 92.12 127 VAL A N 1
ATOM 1045 C CA . VAL A 1 127 ? -8.384 0.032 1.734 1.00 92.12 127 VAL A CA 1
ATOM 1046 C C . VAL A 1 127 ? -6.982 -0.440 2.111 1.00 92.12 127 VAL A C 1
ATOM 1048 O O . VAL A 1 127 ? -6.795 -1.386 2.876 1.00 92.12 127 VAL A O 1
ATOM 1051 N N . TRP A 1 128 ? -5.963 0.233 1.591 1.00 90.50 128 TRP A N 1
ATOM 1052 C CA . TRP A 1 128 ? -4.564 -0.107 1.817 1.00 90.50 128 TRP A CA 1
ATOM 1053 C C . TRP A 1 128 ? -3.982 0.695 2.970 1.00 90.50 128 TRP A C 1
ATOM 1055 O O . TRP A 1 128 ? -4.019 1.926 2.987 1.00 90.50 128 TRP A O 1
ATOM 1065 N N . LYS A 1 129 ? -3.413 -0.043 3.921 1.00 89.31 129 LYS A N 1
ATOM 1066 C CA . LYS A 1 129 ? -2.763 0.483 5.115 1.00 89.31 129 LYS A CA 1
ATOM 1067 C C . LYS A 1 129 ? -1.313 0.852 4.820 1.00 89.31 129 LYS A C 1
ATOM 1069 O O . LYS A 1 129 ? -0.511 0.007 4.430 1.00 89.31 129 LYS A O 1
ATOM 1074 N N . GLU A 1 130 ? -0.958 2.096 5.094 1.00 88.00 130 GLU A N 1
ATOM 1075 C CA . GLU A 1 130 ? 0.365 2.658 4.858 1.00 88.00 130 GLU A CA 1
ATOM 1076 C C . GLU A 1 130 ? 0.972 3.192 6.166 1.00 88.00 130 GLU A C 1
ATOM 1078 O O . GLU A 1 130 ? 0.523 4.193 6.719 1.00 88.00 130 GLU A O 1
ATOM 1083 N N . ILE A 1 131 ? 2.027 2.549 6.682 1.00 88.31 131 ILE A N 1
ATOM 1084 C CA . ILE A 1 131 ? 2.773 3.075 7.839 1.00 88.31 131 ILE A CA 1
ATOM 1085 C C . ILE A 1 131 ? 3.703 4.189 7.349 1.00 88.31 131 ILE A C 1
ATOM 1087 O O . ILE A 1 131 ? 4.650 3.936 6.604 1.00 88.31 131 ILE A O 1
ATOM 1091 N N . THR A 1 132 ? 3.454 5.425 7.781 1.00 88.94 132 THR A N 1
ATOM 1092 C CA . THR A 1 132 ? 4.187 6.609 7.295 1.00 88.94 132 THR A CA 1
ATOM 1093 C C . THR A 1 132 ? 5.164 7.187 8.307 1.00 88.94 132 THR A C 1
ATOM 1095 O O . THR A 1 132 ? 6.089 7.903 7.922 1.00 88.94 132 THR A O 1
ATOM 1098 N N . LYS A 1 133 ? 5.000 6.874 9.598 1.00 89.25 133 LYS A N 1
ATOM 1099 C CA . LYS A 1 133 ? 5.957 7.221 10.660 1.00 89.25 133 LYS A CA 1
ATOM 1100 C C . LYS A 1 133 ? 6.037 6.098 11.686 1.00 89.25 133 LYS A C 1
ATOM 1102 O O . LYS A 1 133 ? 5.007 5.511 12.010 1.00 89.25 133 LYS A O 1
ATOM 1107 N N . MET A 1 134 ? 7.221 5.876 12.253 1.00 88.81 134 MET A N 1
ATOM 1108 C CA . MET A 1 134 ? 7.446 4.977 13.392 1.00 88.81 134 MET A CA 1
ATOM 1109 C C . MET A 1 134 ? 8.133 5.712 14.544 1.00 88.81 134 MET A C 1
ATOM 1111 O O . MET A 1 134 ? 8.730 6.772 14.345 1.00 88.81 134 MET A O 1
ATOM 1115 N N . TYR A 1 135 ? 7.994 5.162 15.742 1.00 88.25 135 TYR A N 1
ATOM 1116 C CA . TYR A 1 135 ? 8.863 5.427 16.880 1.00 88.25 135 TYR A CA 1
ATOM 1117 C C . TYR A 1 135 ? 10.162 4.625 16.750 1.00 88.25 135 TYR A C 1
ATOM 1119 O O . TYR A 1 135 ? 10.207 3.629 16.027 1.00 88.25 135 TYR A O 1
ATOM 1127 N N . ASP A 1 136 ? 11.191 5.017 17.499 1.00 86.88 136 ASP A N 1
ATOM 1128 C CA . ASP A 1 136 ? 12.482 4.312 17.523 1.00 86.88 136 ASP A CA 1
ATOM 1129 C C . ASP A 1 136 ? 12.352 2.871 18.050 1.00 86.88 136 ASP A C 1
ATOM 1131 O O . ASP A 1 136 ? 13.137 2.000 17.695 1.00 86.88 136 ASP A O 1
ATOM 1135 N N . SER A 1 137 ? 11.300 2.591 18.829 1.00 86.25 137 SER A N 1
ATOM 1136 C CA . SER A 1 137 ? 10.921 1.244 19.276 1.00 86.25 137 SER A CA 1
ATOM 1137 C C . SER A 1 137 ? 10.373 0.340 18.161 1.00 86.25 137 SER A C 1
ATOM 1139 O O . SER A 1 137 ? 10.075 -0.827 18.408 1.00 86.25 137 SER A O 1
ATOM 1141 N N . GLY A 1 138 ? 10.178 0.862 16.944 1.00 83.81 138 GLY A N 1
ATOM 1142 C CA . GLY A 1 138 ? 9.552 0.148 15.827 1.00 83.81 138 GLY A CA 1
ATOM 1143 C C . GLY A 1 138 ? 8.020 0.126 15.870 1.00 83.81 138 GLY A C 1
ATOM 1144 O O . GLY A 1 138 ? 7.387 -0.486 15.009 1.00 83.81 138 GLY A O 1
ATOM 1145 N N . ILE A 1 139 ? 7.403 0.799 16.847 1.00 88.94 139 ILE A N 1
ATOM 1146 C CA . ILE A 1 139 ? 5.946 0.947 16.930 1.00 88.94 139 ILE A CA 1
ATOM 1147 C C . ILE A 1 139 ? 5.490 2.011 15.917 1.00 88.94 139 ILE A C 1
ATOM 1149 O O . ILE A 1 139 ? 6.095 3.087 15.848 1.00 88.94 139 ILE A O 1
ATOM 1153 N N . PRO A 1 140 ? 4.441 1.762 15.109 1.00 91.25 140 PRO A N 1
ATOM 1154 C CA . PRO A 1 140 ? 3.913 2.775 14.203 1.00 91.25 140 PRO A CA 1
ATOM 1155 C C . PRO A 1 140 ? 3.446 4.011 14.973 1.00 91.25 140 PRO A C 1
ATOM 1157 O O . PRO A 1 140 ? 2.747 3.900 15.964 1.00 91.25 140 PRO A O 1
ATOM 1160 N N . LYS A 1 141 ? 3.806 5.198 14.490 1.00 94.19 141 LYS A N 1
ATOM 1161 C CA . LYS A 1 141 ? 3.376 6.497 15.033 1.00 94.19 141 LYS A CA 1
ATOM 1162 C C . LYS A 1 141 ? 2.244 7.113 14.220 1.00 94.19 141 LYS A C 1
ATOM 1164 O O . LYS A 1 141 ? 1.423 7.870 14.738 1.00 94.19 141 LYS A O 1
ATOM 1169 N N . LYS A 1 142 ? 2.246 6.850 12.912 1.00 94.50 142 LYS A N 1
ATOM 1170 C CA . LYS A 1 142 ? 1.234 7.333 11.975 1.00 94.50 142 LYS A CA 1
ATOM 1171 C C . LYS A 1 142 ? 0.982 6.282 10.906 1.00 94.50 142 LYS A C 1
ATOM 1173 O O . LYS A 1 142 ? 1.928 5.811 10.269 1.00 94.50 142 LYS A O 1
ATOM 1178 N N . ILE A 1 143 ? -0.287 5.972 10.703 1.00 93.62 143 ILE A N 1
ATOM 1179 C CA . ILE A 1 143 ? -0.773 5.039 9.696 1.00 93.62 143 ILE A CA 1
ATOM 1180 C C . ILE A 1 143 ? -1.812 5.777 8.859 1.00 93.62 143 ILE A C 1
ATOM 1182 O O . ILE A 1 143 ? -2.701 6.420 9.407 1.00 93.62 143 ILE A O 1
ATOM 1186 N N . GLU A 1 144 ? -1.675 5.719 7.545 1.00 94.62 144 GLU A N 1
ATOM 1187 C CA . GLU A 1 144 ? -2.605 6.302 6.584 1.00 94.62 144 GLU A CA 1
ATOM 1188 C C . GLU A 1 144 ? -3.341 5.187 5.842 1.00 94.62 144 GLU A C 1
ATOM 1190 O O . GLU A 1 144 ? -2.788 4.113 5.608 1.00 94.62 144 GLU A O 1
ATOM 1195 N N . TYR A 1 145 ? -4.598 5.440 5.498 1.00 94.06 145 TYR A N 1
ATOM 1196 C CA . TYR A 1 145 ? -5.468 4.488 4.821 1.00 94.06 145 TYR A CA 1
ATOM 1197 C C . TYR A 1 145 ? -5.919 5.080 3.494 1.00 94.06 145 TYR A C 1
ATOM 1199 O O . TYR A 1 145 ? -6.449 6.192 3.474 1.00 94.06 145 TYR A O 1
ATOM 1207 N N . TYR A 1 146 ? -5.716 4.346 2.403 1.00 91.56 146 TYR A N 1
ATOM 1208 C CA . TYR A 1 146 ? -6.029 4.801 1.048 1.00 91.56 146 TYR A CA 1
ATOM 1209 C C . TYR A 1 146 ? -6.935 3.822 0.320 1.00 91.56 146 TYR A C 1
ATOM 1211 O O . TYR A 1 146 ? -6.720 2.619 0.419 1.00 91.56 146 TYR A O 1
ATOM 1219 N N . ASP A 1 147 ? -7.889 4.323 -0.451 1.00 90.81 147 ASP A N 1
ATOM 1220 C CA . ASP A 1 147 ? -8.700 3.501 -1.352 1.00 90.81 147 ASP A CA 1
ATOM 1221 C C . ASP A 1 147 ? -7.935 3.122 -2.646 1.00 90.81 147 ASP A C 1
ATOM 1223 O O . ASP A 1 147 ? -6.704 3.266 -2.777 1.00 90.81 147 ASP A O 1
ATOM 1227 N N . ASP A 1 148 ? -8.673 2.586 -3.613 1.00 84.62 148 ASP A N 1
ATOM 1228 C CA . ASP A 1 148 ? -8.214 2.247 -4.960 1.00 84.62 148 ASP A CA 1
ATOM 1229 C C . ASP A 1 148 ? -7.787 3.496 -5.754 1.00 84.62 148 ASP A C 1
ATOM 1231 O O . ASP A 1 148 ? -6.727 3.504 -6.391 1.00 84.62 148 ASP A O 1
ATOM 1235 N N . MET A 1 149 ? -8.537 4.591 -5.608 1.00 85.38 149 MET A N 1
ATOM 1236 C CA . MET A 1 149 ? -8.286 5.909 -6.197 1.00 85.38 149 MET A CA 1
ATOM 1237 C C . MET A 1 149 ? -7.176 6.720 -5.507 1.00 85.38 149 MET A C 1
ATOM 1239 O O . MET A 1 149 ? -6.888 7.841 -5.931 1.00 85.38 149 MET A O 1
ATOM 1243 N N . ARG A 1 150 ? -6.506 6.173 -4.481 1.00 82.94 150 ARG A N 1
ATOM 1244 C CA . ARG A 1 150 ? -5.486 6.857 -3.655 1.00 82.94 150 ARG A CA 1
ATOM 1245 C C . ARG A 1 150 ? -6.033 8.060 -2.869 1.00 82.94 150 ARG A C 1
ATOM 1247 O O . ARG A 1 150 ? -5.251 8.898 -2.411 1.00 82.94 150 ARG A O 1
ATOM 1254 N N . ALA A 1 151 ? -7.339 8.147 -2.650 1.00 90.50 151 ALA A N 1
ATOM 1255 C CA . ALA A 1 151 ? -7.925 9.101 -1.724 1.00 90.50 151 ALA A CA 1
ATOM 1256 C C . ALA A 1 151 ? -7.585 8.707 -0.280 1.00 90.50 151 ALA A C 1
ATOM 1258 O O . ALA A 1 151 ? -7.663 7.542 0.104 1.00 90.50 151 ALA A O 1
ATOM 1259 N N . LEU A 1 152 ? -7.192 9.689 0.537 1.00 94.19 152 LEU A N 1
ATOM 1260 C CA . LEU A 1 152 ? -6.923 9.464 1.956 1.00 94.19 152 LEU A CA 1
ATOM 1261 C C . LEU A 1 152 ? -8.248 9.295 2.710 1.00 94.19 152 LEU A C 1
ATOM 1263 O O . LEU A 1 152 ? -9.033 10.238 2.846 1.00 94.19 152 LEU A O 1
ATOM 1267 N N . ILE A 1 153 ? -8.463 8.092 3.221 1.00 95.88 153 ILE A N 1
ATOM 1268 C CA . ILE A 1 153 ? -9.700 7.661 3.872 1.00 95.88 153 ILE A CA 1
ATOM 1269 C C . ILE A 1 153 ? -9.645 7.855 5.384 1.00 95.88 153 ILE A C 1
ATOM 1271 O O . ILE A 1 153 ? -10.649 8.193 6.012 1.00 95.88 153 ILE A O 1
ATOM 1275 N N . GLY A 1 154 ? -8.471 7.663 5.975 1.00 95.81 154 GLY A N 1
ATOM 1276 C CA . GLY A 1 154 ? -8.286 7.759 7.412 1.00 95.81 154 GLY A CA 1
ATOM 1277 C C . GLY A 1 154 ? -6.826 7.868 7.799 1.00 95.81 154 GLY A C 1
ATOM 1278 O O . GLY A 1 154 ? -5.921 7.575 7.013 1.00 95.81 154 GLY A O 1
ATOM 1279 N N . VAL A 1 155 ? -6.608 8.305 9.031 1.00 97.50 155 VAL A N 1
ATOM 1280 C CA . VAL A 1 155 ? -5.299 8.402 9.654 1.00 97.50 155 VAL A CA 1
ATOM 1281 C C . VAL A 1 155 ? -5.407 7.965 11.106 1.00 97.50 155 VAL A C 1
ATOM 1283 O O . VAL A 1 155 ? -6.069 8.629 11.909 1.00 97.50 155 VAL A O 1
ATOM 1286 N N . ASP A 1 156 ? -4.658 6.925 11.448 1.00 97.25 156 ASP A N 1
ATOM 1287 C CA . ASP A 1 156 ? -4.421 6.550 12.834 1.00 97.25 156 ASP A CA 1
ATOM 1288 C C . ASP A 1 156 ? -3.131 7.201 13.301 1.00 97.25 156 ASP A C 1
ATOM 1290 O O . ASP A 1 156 ? -2.056 7.036 12.711 1.00 97.25 156 ASP A O 1
ATOM 1294 N N . PHE A 1 157 ? -3.231 7.944 14.390 1.00 97.44 157 PHE A N 1
ATOM 1295 C CA . PHE A 1 157 ? -2.074 8.360 15.150 1.00 97.44 157 PHE A CA 1
ATOM 1296 C C . PHE A 1 157 ? -2.007 7.514 16.400 1.00 97.44 157 PHE A C 1
ATOM 1298 O O . PHE A 1 157 ? -2.976 7.472 17.152 1.00 97.44 157 PHE A O 1
ATOM 1305 N N . LEU A 1 158 ? -0.862 6.887 16.622 1.00 96.56 158 LEU A N 1
ATOM 1306 C CA . LEU A 1 158 ? -0.659 6.031 17.776 1.00 96.56 158 LEU A CA 1
ATOM 1307 C C . LEU A 1 158 ? 0.342 6.674 18.731 1.00 96.56 158 LEU A C 1
ATOM 1309 O O . LEU A 1 158 ? 1.239 7.408 18.298 1.00 96.56 158 LEU A O 1
ATOM 1313 N N . ASP A 1 159 ? 0.173 6.406 20.019 1.00 95.50 159 ASP A N 1
ATOM 1314 C CA . ASP A 1 159 ? 1.180 6.702 21.029 1.00 95.50 159 ASP A CA 1
ATOM 1315 C C . ASP A 1 159 ? 2.325 5.667 21.010 1.00 95.50 159 ASP A C 1
ATOM 1317 O O . ASP A 1 159 ? 2.369 4.761 20.175 1.00 95.50 159 ASP A O 1
ATOM 1321 N N . ALA A 1 160 ? 3.285 5.811 21.928 1.00 94.19 160 ALA A N 1
ATOM 1322 C CA . ALA A 1 160 ? 4.436 4.911 22.013 1.00 94.19 160 ALA A CA 1
ATOM 1323 C C . ALA A 1 160 ? 4.073 3.475 22.440 1.00 94.19 160 ALA A C 1
ATOM 1325 O O . ALA A 1 160 ? 4.924 2.600 22.324 1.00 94.19 160 ALA A O 1
ATOM 1326 N N . ASN A 1 161 ? 2.843 3.231 22.899 1.00 94.00 161 ASN A N 1
ATOM 1327 C CA . ASN A 1 161 ? 2.327 1.911 23.260 1.00 94.00 161 ASN A CA 1
ATOM 1328 C C . ASN A 1 161 ? 1.471 1.298 22.138 1.00 94.00 161 ASN A C 1
ATOM 1330 O O . ASN A 1 161 ? 1.066 0.142 22.237 1.00 94.00 161 ASN A O 1
ATOM 1334 N N . GLY A 1 162 ? 1.217 2.043 21.057 1.00 92.25 162 GLY A N 1
ATOM 1335 C CA . GLY A 1 162 ? 0.369 1.609 19.950 1.00 92.25 162 GLY A CA 1
ATOM 1336 C C . GLY A 1 162 ? -1.116 1.930 20.138 1.00 92.25 162 GLY A C 1
ATOM 1337 O O . GLY A 1 162 ? -1.929 1.451 19.349 1.00 92.25 162 GLY A O 1
ATOM 1338 N N . THR A 1 163 ? -1.480 2.741 21.132 1.00 95.12 163 THR A N 1
ATOM 1339 C CA . THR A 1 163 ? -2.869 3.139 21.397 1.00 95.12 163 THR A CA 1
ATOM 1340 C C . THR A 1 163 ? -3.274 4.303 20.500 1.00 95.12 163 THR A C 1
ATOM 1342 O O . THR A 1 163 ? -2.503 5.249 20.310 1.00 95.12 163 THR A O 1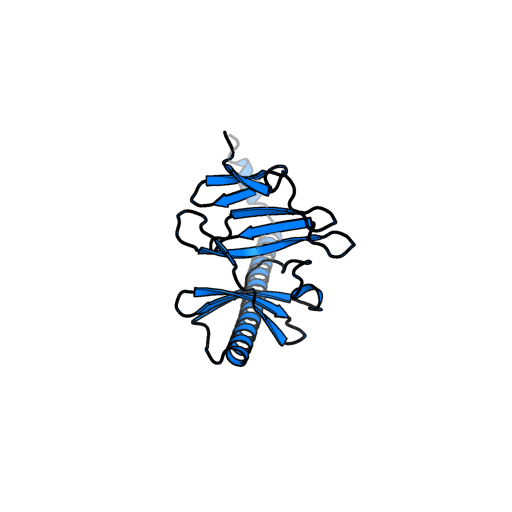
ATOM 1345 N N . LEU A 1 164 ? -4.493 4.258 19.951 1.00 95.94 164 LEU A N 1
ATOM 1346 C CA . LEU A 1 164 ? -5.052 5.346 19.147 1.00 95.94 164 LEU A CA 1
ATOM 1347 C C . LEU A 1 164 ? -5.110 6.648 19.945 1.00 95.94 164 LEU A C 1
ATOM 1349 O O . LEU A 1 164 ? -5.518 6.677 21.097 1.00 95.94 164 LEU A O 1
ATOM 1353 N N . MET A 1 165 ? -4.727 7.747 19.302 1.00 95.94 165 MET A N 1
ATOM 1354 C CA . MET A 1 165 ? -4.774 9.090 19.870 1.00 95.94 165 MET A CA 1
ATOM 1355 C C . MET A 1 165 ? -6.016 9.850 19.388 1.00 95.94 165 MET A C 1
ATOM 1357 O O . MET A 1 165 ? -6.436 9.685 18.245 1.00 95.94 165 MET A O 1
ATOM 1361 N N . LYS A 1 166 ? -6.505 10.817 20.177 1.00 93.75 166 LYS A N 1
ATOM 1362 C CA . LYS A 1 166 ? -7.663 11.697 19.869 1.00 93.75 166 LYS A CA 1
ATOM 1363 C C . LYS A 1 166 ? -7.644 12.390 18.495 1.00 93.75 166 LYS A C 1
ATOM 1365 O O . LYS A 1 166 ? -8.672 12.776 17.948 1.00 93.75 166 LYS A O 1
ATOM 1370 N N . LYS A 1 167 ? -6.454 12.624 17.940 1.00 94.44 167 LYS A N 1
ATOM 1371 C CA . LYS A 1 167 ? -6.282 13.249 16.615 1.00 94.44 167 LYS A CA 1
ATOM 1372 C C . LYS A 1 167 ? -6.492 12.277 15.445 1.00 94.44 167 LYS A C 1
ATOM 1374 O O . LYS A 1 167 ? -6.442 12.720 14.298 1.00 94.44 167 LYS A O 1
ATOM 1379 N N . SER A 1 168 ? -6.687 10.989 15.723 1.00 97.00 168 SER A N 1
ATOM 1380 C CA . SER A 1 168 ? -7.015 9.974 14.723 1.00 97.00 168 SER A CA 1
ATOM 1381 C C . SER A 1 168 ? -8.403 10.224 14.155 1.00 97.00 168 SER A C 1
ATOM 1383 O O . SER A 1 168 ? -9.312 10.689 14.850 1.00 97.00 168 SER A O 1
ATOM 1385 N N . TRP A 1 169 ? -8.558 9.958 12.867 1.00 96.56 169 TRP A N 1
ATOM 1386 C CA . TRP A 1 169 ? -9.802 10.187 12.147 1.00 96.56 169 TRP A CA 1
ATOM 1387 C C . TRP A 1 169 ? -9.953 9.176 11.020 1.00 96.56 169 TRP A C 1
ATOM 1389 O O . TRP A 1 169 ? -8.965 8.715 10.454 1.00 96.56 169 TRP A O 1
ATOM 1399 N N . ARG A 1 170 ? -11.194 8.881 10.651 1.00 95.69 170 ARG A N 1
ATOM 1400 C CA . ARG A 1 170 ? -11.511 8.054 9.485 1.00 95.69 170 ARG A CA 1
ATOM 1401 C C . ARG A 1 170 ? -12.830 8.479 8.865 1.00 95.69 170 ARG A C 1
ATOM 1403 O O . ARG A 1 170 ? -13.670 9.070 9.545 1.00 95.69 170 ARG A O 1
ATOM 1410 N N . ARG A 1 171 ? -13.018 8.184 7.585 1.00 94.38 171 ARG A N 1
ATOM 1411 C CA . ARG A 1 171 ? -14.344 8.163 6.966 1.00 94.38 171 ARG A CA 1
ATOM 1412 C C . ARG A 1 171 ? -14.979 6.803 7.188 1.00 94.38 171 ARG A C 1
ATOM 1414 O O . ARG A 1 171 ? -14.334 5.780 6.980 1.00 94.38 171 ARG A O 1
ATOM 1421 N N . GLU A 1 172 ? -16.232 6.823 7.600 1.00 94.12 172 GLU A N 1
ATOM 1422 C CA . GLU A 1 172 ? -17.064 5.638 7.732 1.00 94.12 172 GLU A CA 1
ATOM 1423 C C . GLU A 1 172 ? -18.486 6.013 7.318 1.00 94.12 172 GLU A C 1
ATOM 1425 O O . GLU A 1 172 ? -19.042 6.978 7.845 1.00 94.12 172 GLU A O 1
ATOM 1430 N N . GLU A 1 173 ? -19.031 5.295 6.338 1.00 93.06 173 GLU A N 1
ATOM 1431 C CA . GLU A 1 173 ? -20.359 5.520 5.753 1.00 93.06 173 GLU A CA 1
ATOM 1432 C C . GLU A 1 173 ? -20.578 6.980 5.309 1.00 93.06 173 GLU A C 1
ATOM 1434 O O . GLU A 1 173 ? -21.607 7.600 5.565 1.00 93.06 173 GLU A O 1
ATOM 1439 N N . GLY A 1 174 ? -19.557 7.580 4.692 1.00 91.06 174 GLY A N 1
ATOM 1440 C CA . GLY A 1 174 ? -19.577 8.968 4.224 1.00 91.06 174 GLY A CA 1
ATOM 1441 C C . GLY A 1 174 ? -19.366 10.014 5.325 1.00 91.06 174 GLY A C 1
ATOM 1442 O O . GLY A 1 174 ? -19.139 11.188 5.019 1.00 91.06 174 GLY A O 1
ATOM 1443 N N . VAL A 1 175 ? -19.355 9.614 6.599 1.00 93.31 175 VAL A N 1
ATOM 1444 C CA . VAL A 1 175 ? -19.202 10.508 7.750 1.00 93.31 175 VAL A CA 1
ATOM 1445 C C . VAL A 1 175 ? -17.755 10.524 8.229 1.00 93.31 175 VAL A C 1
ATOM 1447 O O . VAL A 1 175 ? -17.118 9.489 8.416 1.00 93.31 175 VAL A O 1
ATOM 1450 N N . LEU A 1 176 ? -17.219 11.721 8.471 1.00 94.88 176 LEU A N 1
ATOM 1451 C CA . LEU A 1 176 ? -15.922 11.870 9.123 1.00 94.88 176 LEU A CA 1
ATOM 1452 C C . LEU A 1 176 ? -16.074 11.624 10.630 1.00 94.88 176 LEU A C 1
ATOM 1454 O O . LEU A 1 176 ? -16.688 12.426 11.339 1.00 94.88 176 LEU A O 1
ATOM 1458 N N . LYS A 1 177 ? -15.462 10.550 11.123 1.00 95.62 177 LYS A N 1
ATOM 1459 C CA . LYS A 1 177 ? -15.415 10.197 12.542 1.00 95.62 177 LYS A CA 1
ATOM 1460 C C . LYS A 1 177 ? -14.034 10.478 13.130 1.00 95.62 177 LYS A C 1
ATOM 1462 O O . LYS A 1 177 ? -13.020 10.439 12.428 1.00 95.62 177 LYS A O 1
ATOM 1467 N N . ARG A 1 178 ? -13.989 10.785 14.424 1.00 95.69 178 ARG A N 1
ATOM 1468 C CA . ARG A 1 178 ? -12.760 10.958 15.209 1.00 95.69 178 ARG A CA 1
ATOM 1469 C C . ARG A 1 178 ? -12.723 9.963 16.349 1.00 95.69 178 ARG A C 1
ATOM 1471 O O . ARG A 1 178 ? -13.770 9.569 16.846 1.00 95.69 178 ARG A O 1
ATOM 1478 N N . TRP A 1 179 ? -11.515 9.581 16.732 1.00 96.44 179 TRP A N 1
ATOM 1479 C CA . TRP A 1 179 ? -11.318 8.711 17.876 1.00 96.44 179 TRP A CA 1
ATOM 1480 C C . TRP A 1 179 ? -11.556 9.491 19.166 1.00 96.44 179 TRP A C 1
ATOM 1482 O O . TRP A 1 179 ? -10.913 10.522 19.400 1.00 96.44 179 TRP A O 1
ATOM 1492 N N . ASP A 1 180 ? -12.483 9.012 19.982 1.00 94.94 180 ASP A N 1
ATOM 1493 C CA . ASP A 1 180 ? -12.707 9.508 21.327 1.00 94.94 180 ASP A CA 1
ATOM 1494 C C . ASP A 1 180 ? -11.931 8.648 22.333 1.00 94.94 180 ASP A C 1
ATOM 1496 O O . ASP A 1 180 ? -12.010 7.425 22.319 1.00 94.94 180 ASP A O 1
ATOM 1500 N N . MET A 1 181 ? -11.130 9.296 23.182 1.00 93.69 181 MET A N 1
ATOM 1501 C CA . MET A 1 181 ? -10.247 8.596 24.126 1.00 93.69 181 MET A CA 1
ATOM 1502 C C . MET A 1 181 ? -10.969 8.121 25.388 1.00 93.69 181 MET A C 1
ATOM 1504 O O . MET A 1 181 ? -10.425 7.286 26.096 1.00 93.69 181 MET A O 1
ATOM 1508 N N . GLU A 1 182 ? -12.119 8.711 25.720 1.00 92.75 182 GLU A N 1
ATOM 1509 C CA . GLU A 1 182 ? -12.852 8.404 26.954 1.00 92.75 182 GLU A CA 1
ATOM 1510 C C . GLU A 1 182 ? -13.784 7.213 26.741 1.00 92.75 182 GLU A C 1
ATOM 1512 O O . GLU A 1 182 ? -13.914 6.358 27.611 1.00 92.75 182 GLU A O 1
ATOM 1517 N N . THR A 1 183 ? -14.410 7.163 25.567 1.00 93.56 183 THR A N 1
ATOM 1518 C CA . THR A 1 183 ? -15.339 6.100 25.163 1.00 93.56 183 THR A CA 1
ATOM 1519 C C . THR A 1 183 ? -14.677 4.992 24.351 1.00 93.56 183 THR A C 1
ATOM 1521 O O . THR A 1 183 ? -15.274 3.934 24.203 1.00 93.56 183 THR A O 1
ATOM 1524 N N . GLU A 1 184 ? -13.460 5.214 23.841 1.00 93.06 184 GLU A N 1
ATOM 1525 C CA . GLU A 1 184 ? -12.765 4.300 22.919 1.00 93.06 184 GLU A CA 1
ATOM 1526 C C . GLU A 1 184 ? -13.602 3.969 21.670 1.00 93.06 184 GLU A C 1
ATOM 1528 O O . GLU A 1 184 ? -13.590 2.857 21.140 1.00 93.06 184 GLU A O 1
ATOM 1533 N N . GLU A 1 185 ? -14.334 4.968 21.173 1.00 94.44 185 GLU A N 1
ATOM 1534 C CA . GLU A 1 185 ? -15.220 4.833 20.024 1.00 94.44 185 GLU A CA 1
ATOM 1535 C C . GLU A 1 185 ? -14.951 5.889 18.946 1.00 94.44 185 GLU A C 1
ATOM 1537 O O . GLU A 1 185 ? -14.404 6.974 19.169 1.00 94.44 185 GLU A O 1
ATOM 1542 N N . TRP A 1 186 ? -15.368 5.566 17.720 1.00 94.31 186 TRP A N 1
ATOM 1543 C CA . TRP A 1 186 ? -15.346 6.495 16.597 1.00 94.31 186 TRP A CA 1
ATOM 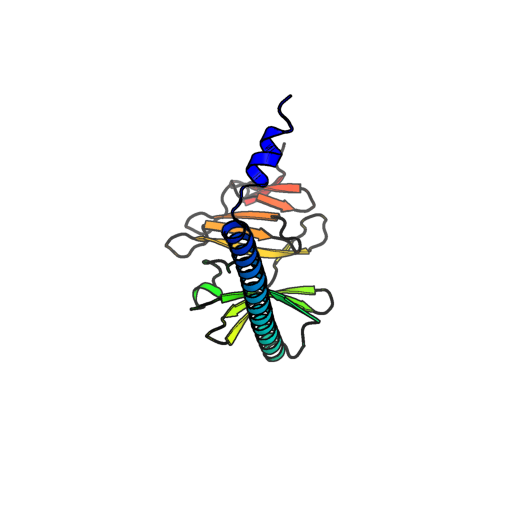1544 C C . TRP A 1 186 ? -16.615 7.342 16.593 1.00 94.31 186 TRP A C 1
ATOM 1546 O O . TRP A 1 186 ? -17.676 6.894 16.157 1.00 94.31 186 TRP A O 1
ATOM 1556 N N . VAL A 1 187 ? -16.495 8.598 17.009 1.00 94.88 187 VAL A N 1
ATOM 1557 C CA . VAL A 1 187 ? -17.630 9.521 17.111 1.00 94.88 187 VAL A CA 1
ATOM 1558 C C . VAL A 1 187 ? -17.700 10.462 15.904 1.00 94.88 187 VAL A C 1
ATOM 1560 O O . VAL A 1 187 ? -16.661 10.939 15.428 1.00 94.88 187 VAL A O 1
ATOM 1563 N N . PRO A 1 188 ? -18.901 10.769 15.375 1.00 93.00 188 PRO A N 1
ATOM 1564 C CA . PRO A 1 188 ? -19.059 11.748 14.306 1.00 93.00 188 PRO A CA 1
ATOM 1565 C C . PRO A 1 188 ? -18.485 13.107 14.699 1.00 93.00 188 PRO A C 1
ATOM 1567 O O . PRO A 1 188 ? -18.740 13.626 15.790 1.00 93.00 188 PRO A O 1
ATOM 1570 N N . ARG A 1 189 ? -17.732 13.730 13.790 1.00 79.25 189 ARG A N 1
ATOM 1571 C CA . ARG A 1 189 ? -17.270 15.098 14.004 1.00 79.25 189 ARG A CA 1
ATOM 1572 C C . ARG A 1 189 ? -18.459 16.048 13.856 1.00 79.25 189 ARG A C 1
ATOM 1574 O O . ARG A 1 189 ? -18.934 16.261 12.744 1.00 79.25 189 ARG A O 1
ATOM 1581 N N . LYS A 1 190 ? -18.902 16.651 14.961 1.00 64.56 190 LYS A N 1
ATOM 1582 C CA . LYS A 1 190 ? -19.767 17.837 14.900 1.00 64.56 190 LYS A CA 1
ATOM 1583 C C . LYS A 1 190 ? -18.979 18.953 14.198 1.00 64.56 190 LYS A C 1
ATOM 1585 O O . LYS A 1 190 ? -17.831 19.208 14.577 1.00 64.56 190 LYS A O 1
ATOM 1590 N N . LEU A 1 191 ? -19.549 19.492 13.118 1.00 53.19 191 LEU A N 1
ATOM 1591 C CA . LEU A 1 191 ? -19.018 20.655 12.399 1.00 53.19 191 LEU A CA 1
ATOM 1592 C C . LEU A 1 191 ? -19.021 21.885 13.307 1.00 53.19 191 LEU A C 1
ATOM 1594 O O . LEU A 1 191 ? -20.002 22.035 14.069 1.00 53.19 191 LEU A O 1
#